Protein AF-A0A820MHX0-F1 (afdb_monomer)

pLDDT: mean 78.41, std 26.38, range [26.77, 98.88]

Sequence (326 aa):
MAERKRLSETDKSPNKNSKRIKLIQTTLPNDTSTRPLCKYGAKCYRKHPDHLRDYRHPSTEQKEEDEDLTSKSFDSSPVSSSPPPPPPTTTTTNSSSSTPVKQTTTSSNSTISLMELMELNDEKLLSHLYQMEFPSDLYEFWKFCLNINKNNPRDVLKNLLNLELVGPFEILDDALKQCKTVPNIHLHYRYYYDTPEFMTVIRILDKSSQFHIGYYRDSPDELPSFLASNNANENNRFKICGDNIFAAVYSYARSILKSNSKTDLQNFLTDLETYAKKHKYSLDEITPKINVRKKKVNCTLLNSLGMVVPFENDIGYRPVPFTKGY

Nearest PDB structures (foldseek):
  6m3h-assembly1_A  TM=9.750E-01  e=1.311E-21  Mus musculus
  6tx3-assembly1_A  TM=9.507E-01  e=3.170E-21  Homo sapiens
  6tx1-assembly2_B  TM=9.402E-01  e=6.056E-21  Nematostella vectensis
  6x0n-assembly1_O  TM=9.449E-01  e=3.566E-21  Homo sapiens
  6tvh-assembly1_A  TM=9.233E-01  e=5.383E-21  Nematostella vectensis

Foldseek 3Di:
DDDDDDDDDDDDDDDDDDDDDDDDDPDDDDDDDDAEADPCALNDPDPDPVCPVRHDHDDPDDDDDDDDDDDDDDDDDDDDDDDDDDDDDDDDDDDDDDDDDDDPDPPPPPPDDLVNLVPDDLQCNLCVLLVAGEDPLVVLLLVLLCVVPVPCSQCSCCVQQQKGFDQSVVVVVVVSVVDPGSDNSQCGLQAPLADSQWDFGMAGNPPVWGKTKTFGHLDRHDYGLAMWIDTNVPDNAIAQQGRHPLLNVLSSLVVVCVVDPDPVSVVVNVSSVVSCVVVVHDNDSADPSNVVVVVQFPDQDPRRSGHHWDADPNPTDDDDPDDDDD

Secondary structure (DSSP, 8-state):
--------------------------PPP---SSSPBPTTGGG-----HHHHHHSB---S-----------------PPP-PPPPPPPP---------PPP------------HHHHTTS-HHHHHHHHHTSPPPHHHHHHHHHHHHH-SS-GGGTTHHHHSEEE-THHHHHTTGGGG-SS---TTTTT--TT--TTEEEEEEE--TT--EEEEEE-SSTTS--SEEEEEETTT-S--EEEESSHHHHHHHHHHHHHHH---HHHHHHHHHHHHHHHHHT----SS-HHHHHHHHH-SB--TTSS-B----BTTBS----SSPPP-

Solvent-accessible surface area (backbone atoms only — not comparable to full-atom values): 21265 Å² total; per-residue (Å²): 131,88,84,87,84,84,87,90,81,86,84,81,85,84,88,80,89,86,84,88,86,79,86,84,81,85,83,74,81,93,76,87,84,83,67,52,72,37,97,52,37,66,73,54,86,73,82,52,69,66,56,60,72,58,31,42,56,73,68,97,77,88,80,84,89,83,89,87,89,84,85,83,88,89,82,87,87,90,81,89,82,82,86,82,83,87,83,84,92,77,90,80,90,84,86,81,90,81,85,88,78,92,74,93,70,91,76,80,79,76,77,80,48,73,69,63,49,71,71,44,56,73,68,58,35,50,23,64,75,70,67,32,70,78,55,70,52,60,59,52,50,49,52,52,28,37,71,75,30,76,88,50,36,52,50,68,39,33,89,80,70,42,27,38,53,29,52,69,51,36,56,77,64,51,51,61,83,77,48,95,60,91,70,73,65,88,60,47,77,57,54,94,64,56,48,92,47,44,46,44,40,34,36,51,67,53,84,94,52,47,39,35,33,20,42,32,27,81,42,68,93,43,61,54,61,26,28,33,34,37,33,61,79,79,48,60,51,44,44,73,29,6,64,40,60,67,4,32,52,49,51,52,52,54,55,52,45,78,77,44,96,48,69,69,57,52,52,53,50,50,53,48,51,53,49,31,58,75,74,69,48,66,64,49,53,75,43,72,68,46,55,55,52,62,74,53,41,80,44,77,47,87,36,61,73,40,43,58,66,72,70,55,96,86,41,76,68,78,84,72,99,64,80,83,86,130

Mean predicted aligned error: 16.64 Å

Radius of gyration: 32.0 Å; Cα contacts (8 Å, |Δi|>4): 340; chains: 1; bounding box: 93×87×63 Å

Structure (mmCIF, N/CA/C/O backbone):
data_AF-A0A820MHX0-F1
#
_entry.id   AF-A0A820MHX0-F1
#
loop_
_atom_site.group_PDB
_atom_site.id
_atom_site.type_symbol
_atom_site.label_atom_id
_atom_site.label_alt_id
_atom_site.label_comp_id
_atom_site.label_asym_id
_atom_site.label_entity_id
_atom_site.label_seq_id
_atom_site.pdbx_PDB_ins_code
_atom_site.Cartn_x
_atom_site.Cartn_y
_atom_site.Cartn_z
_atom_site.occupancy
_atom_site.B_iso_or_equiv
_atom_site.auth_seq_id
_atom_site.auth_comp_id
_atom_site.auth_asym_id
_atom_site.auth_atom_id
_atom_site.pdbx_PDB_model_num
ATOM 1 N N . MET A 1 1 ? 55.276 -57.079 7.926 1.00 38.69 1 MET A N 1
ATOM 2 C CA . MET A 1 1 ? 56.581 -57.767 7.777 1.00 38.69 1 MET A CA 1
ATOM 3 C C . MET A 1 1 ? 57.346 -57.126 6.620 1.00 38.69 1 MET A C 1
ATOM 5 O O . MET A 1 1 ? 56.673 -56.715 5.689 1.00 38.69 1 MET A O 1
ATOM 9 N N . ALA A 1 2 ? 58.684 -57.038 6.716 1.00 37.09 2 ALA A N 1
ATOM 10 C CA . ALA A 1 2 ? 59.681 -56.805 5.642 1.00 37.09 2 ALA A CA 1
ATOM 11 C C . ALA A 1 2 ? 59.315 -55.796 4.515 1.00 37.09 2 ALA A C 1
ATOM 13 O O . ALA A 1 2 ? 58.624 -56.151 3.573 1.00 37.09 2 ALA A O 1
ATOM 14 N N . GLU A 1 3 ? 59.649 -54.502 4.532 1.00 31.39 3 GLU A N 1
ATOM 15 C CA . GLU A 1 3 ? 60.945 -53.807 4.701 1.00 31.39 3 GLU A CA 1
ATOM 16 C C . GLU A 1 3 ? 61.976 -53.909 3.531 1.00 31.39 3 GLU A C 1
ATOM 18 O O . GLU A 1 3 ? 62.487 -54.985 3.248 1.00 31.39 3 GLU A O 1
ATOM 23 N N . ARG A 1 4 ? 62.368 -52.724 2.996 1.00 34.97 4 ARG A N 1
ATOM 24 C CA . ARG A 1 4 ? 63.598 -52.339 2.227 1.00 34.97 4 ARG A CA 1
ATOM 25 C C . ARG A 1 4 ? 63.829 -52.956 0.824 1.00 34.97 4 ARG A C 1
ATOM 27 O O . ARG A 1 4 ? 63.794 -54.158 0.638 1.00 34.97 4 ARG A O 1
ATOM 34 N N . LYS A 1 5 ? 64.219 -52.162 -0.191 1.00 36.50 5 LYS A N 1
ATOM 35 C CA . LYS A 1 5 ? 65.478 -51.374 -0.218 1.00 36.50 5 LYS A CA 1
ATOM 36 C C . LYS A 1 5 ? 65.440 -50.121 -1.124 1.00 36.50 5 LYS A C 1
ATOM 38 O O . LYS A 1 5 ? 64.724 -50.085 -2.116 1.00 36.50 5 LYS A O 1
ATOM 43 N N . ARG A 1 6 ? 66.267 -49.119 -0.783 1.00 34.31 6 ARG A N 1
ATOM 44 C CA . ARG A 1 6 ? 66.588 -47.915 -1.585 1.00 34.31 6 ARG A CA 1
ATOM 45 C C . ARG A 1 6 ? 67.750 -48.175 -2.556 1.00 34.31 6 ARG A C 1
ATOM 47 O O . ARG A 1 6 ? 68.636 -48.958 -2.218 1.00 34.31 6 ARG A O 1
ATOM 54 N N . LEU A 1 7 ? 67.842 -47.358 -3.607 1.00 31.25 7 LEU A N 1
ATOM 55 C CA . LEU A 1 7 ? 69.083 -46.641 -3.945 1.00 31.25 7 LEU A CA 1
ATOM 56 C C . LEU A 1 7 ? 68.798 -45.128 -4.013 1.00 31.25 7 LEU A C 1
ATOM 58 O O . LEU A 1 7 ? 67.641 -44.736 -4.171 1.00 31.25 7 LEU A O 1
ATOM 62 N N . SER A 1 8 ? 69.804 -44.291 -3.734 1.00 31.42 8 SER A N 1
ATOM 63 C CA . SER A 1 8 ? 69.586 -42.883 -3.359 1.00 31.42 8 SER A CA 1
ATOM 64 C C . SER A 1 8 ? 70.869 -42.035 -3.401 1.00 31.42 8 SER A C 1
ATOM 66 O O . SER A 1 8 ? 71.598 -42.014 -2.410 1.00 31.42 8 SER A O 1
ATOM 68 N N . GLU A 1 9 ? 71.081 -41.299 -4.497 1.00 29.45 9 GLU A N 1
ATOM 69 C CA . GLU A 1 9 ? 72.088 -40.225 -4.644 1.00 29.45 9 GLU A CA 1
ATOM 70 C C . GLU A 1 9 ? 71.343 -38.923 -5.022 1.00 29.45 9 GLU A C 1
ATOM 72 O O . GLU A 1 9 ? 70.565 -38.934 -5.971 1.00 29.45 9 GLU A O 1
ATOM 77 N N . THR A 1 10 ? 71.281 -37.845 -4.224 1.00 29.12 10 THR A N 1
ATOM 78 C CA . THR A 1 10 ? 72.338 -36.921 -3.727 1.00 29.12 10 THR A CA 1
ATOM 79 C C . THR A 1 10 ? 73.123 -36.268 -4.869 1.00 29.12 10 THR A C 1
ATOM 81 O O . THR A 1 10 ? 73.780 -36.972 -5.618 1.00 29.12 10 THR A O 1
ATOM 84 N N . ASP A 1 11 ? 73.130 -34.936 -5.025 1.00 28.25 11 ASP A N 1
ATOM 85 C CA . ASP A 1 11 ? 73.863 -34.083 -4.077 1.00 28.25 11 ASP A CA 1
ATOM 86 C C . ASP A 1 11 ? 73.540 -32.558 -4.095 1.00 28.25 11 ASP A C 1
ATOM 88 O O . ASP A 1 11 ? 73.100 -32.001 -5.095 1.00 28.25 11 ASP A O 1
ATOM 92 N N . LYS A 1 12 ? 73.881 -31.903 -2.970 1.00 29.70 12 LYS A N 1
ATOM 93 C CA . LYS A 1 12 ? 74.271 -30.481 -2.751 1.00 29.70 12 LYS A CA 1
ATOM 94 C C . LYS A 1 12 ? 73.459 -29.289 -3.312 1.00 29.70 12 LYS A C 1
ATOM 96 O O . LYS A 1 12 ? 73.661 -28.821 -4.429 1.00 29.70 12 LYS A O 1
ATOM 101 N N . SER A 1 13 ? 72.800 -28.586 -2.381 1.00 31.31 13 SER A N 1
ATOM 102 C CA . SER A 1 13 ? 72.780 -27.106 -2.348 1.00 31.31 13 SER A CA 1
ATOM 103 C C . SER A 1 13 ? 74.181 -26.528 -2.064 1.00 31.31 13 SER A C 1
ATOM 105 O O . SER A 1 13 ? 75.019 -27.210 -1.468 1.00 31.31 13 SER A O 1
ATOM 107 N N . PRO A 1 14 ? 74.401 -25.225 -2.322 1.00 32.22 14 PRO A N 1
ATOM 108 C CA . PRO A 1 14 ? 74.690 -24.358 -1.173 1.00 32.22 14 PRO A CA 1
ATOM 109 C C . PRO A 1 14 ? 73.982 -22.989 -1.195 1.00 32.22 14 PRO A C 1
ATOM 111 O O . PRO A 1 14 ? 73.735 -22.382 -2.231 1.00 32.22 14 PRO A O 1
ATOM 114 N N . ASN A 1 15 ? 73.718 -22.475 0.006 1.00 30.20 15 ASN A N 1
ATOM 115 C CA . ASN A 1 15 ? 73.242 -21.116 0.284 1.00 30.20 15 ASN A CA 1
ATOM 116 C C . ASN A 1 15 ? 74.441 -20.185 0.563 1.00 30.20 15 ASN A C 1
ATOM 118 O O . ASN A 1 15 ? 75.312 -20.587 1.338 1.00 30.20 15 ASN A O 1
ATOM 122 N N . LYS A 1 16 ? 74.453 -18.948 0.025 1.00 29.73 16 LYS A N 1
ATOM 123 C CA . LYS A 1 16 ? 74.994 -17.751 0.719 1.00 29.73 16 LYS A CA 1
ATOM 124 C C . LYS A 1 16 ? 74.696 -16.410 0.012 1.00 29.73 16 LYS A C 1
ATOM 126 O O . LYS A 1 16 ? 75.239 -16.117 -1.042 1.00 29.73 16 LYS A O 1
ATOM 131 N N . ASN A 1 17 ? 73.901 -15.574 0.687 1.00 27.08 17 ASN A N 1
ATOM 132 C CA . ASN A 1 17 ? 74.064 -14.119 0.896 1.00 27.08 17 ASN A CA 1
ATOM 133 C C . ASN A 1 17 ? 74.892 -13.262 -0.104 1.00 27.08 17 ASN A C 1
ATOM 135 O O . ASN A 1 17 ? 76.117 -13.339 -0.097 1.00 27.08 17 ASN A O 1
ATOM 139 N N . SER A 1 18 ? 74.277 -12.210 -0.681 1.00 27.97 18 SER A N 1
ATOM 140 C CA . SER A 1 18 ? 74.326 -10.806 -0.169 1.00 27.97 18 SER A CA 1
ATOM 141 C C . SER A 1 18 ? 74.321 -9.691 -1.251 1.00 27.97 18 SER A C 1
ATOM 143 O O . SER A 1 18 ? 74.924 -9.830 -2.305 1.00 27.97 18 SER A O 1
ATOM 145 N N . LYS A 1 19 ? 73.763 -8.522 -0.877 1.00 29.72 19 LYS A N 1
ATOM 146 C CA . LYS A 1 19 ? 73.942 -7.150 -1.439 1.00 29.72 19 LYS A CA 1
ATOM 147 C C . LYS A 1 19 ? 73.275 -6.739 -2.7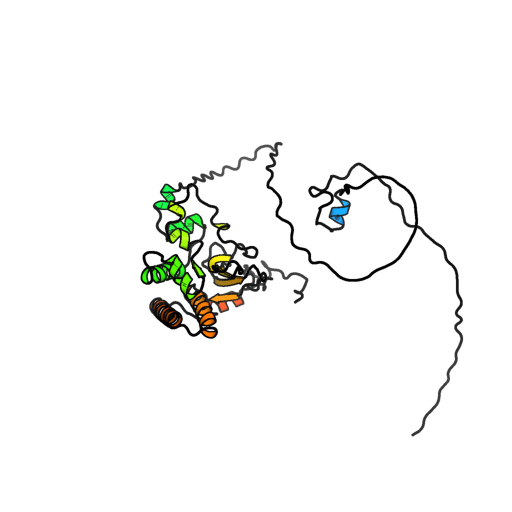78 1.00 29.72 19 LYS A C 1
ATOM 149 O O . LYS A 1 19 ? 73.895 -6.700 -3.828 1.00 29.72 19 LYS A O 1
ATOM 154 N N . ARG A 1 20 ? 72.077 -6.151 -2.629 1.00 30.20 20 ARG A N 1
ATOM 155 C CA . ARG A 1 20 ? 71.806 -4.697 -2.808 1.00 30.20 20 ARG A CA 1
ATOM 156 C C . ARG A 1 20 ? 72.275 -4.017 -4.117 1.00 30.20 20 ARG A C 1
ATOM 158 O O . ARG A 1 20 ? 73.377 -3.482 -4.156 1.00 30.20 20 ARG A O 1
ATOM 165 N N . ILE A 1 21 ? 71.339 -3.791 -5.046 1.00 30.52 21 ILE A N 1
ATOM 166 C CA . ILE A 1 21 ? 71.283 -2.563 -5.871 1.00 30.52 21 ILE A CA 1
ATOM 167 C C . ILE A 1 21 ? 69.892 -1.927 -5.713 1.00 30.52 21 ILE A C 1
ATOM 169 O O . ILE A 1 21 ? 68.909 -2.610 -5.430 1.00 30.52 21 ILE A O 1
ATOM 173 N N . LYS A 1 22 ? 69.846 -0.595 -5.775 1.00 28.36 22 LYS A N 1
ATOM 174 C CA . LYS A 1 22 ? 68.718 0.273 -5.418 1.00 28.36 22 LYS A CA 1
ATOM 175 C C . LYS A 1 22 ? 68.192 0.957 -6.687 1.00 28.36 22 LYS A C 1
ATOM 177 O O . LYS A 1 22 ? 69.011 1.351 -7.503 1.00 28.36 22 LYS A O 1
ATOM 182 N N . LEU A 1 23 ? 66.883 1.228 -6.717 1.00 27.25 23 LEU A N 1
ATOM 183 C CA . LEU A 1 23 ? 66.231 2.304 -7.486 1.00 27.25 23 LEU A CA 1
ATOM 184 C C . LEU A 1 23 ? 66.243 2.201 -9.032 1.00 27.25 23 LEU A C 1
ATOM 186 O O . LEU A 1 23 ? 67.289 2.165 -9.659 1.00 27.25 23 LEU A O 1
ATOM 190 N N . ILE A 1 24 ? 65.057 2.294 -9.638 1.00 29.45 24 ILE A N 1
ATOM 191 C CA . ILE A 1 24 ? 64.602 3.499 -10.357 1.00 29.45 24 ILE A CA 1
ATOM 192 C C . ILE A 1 24 ? 63.086 3.580 -10.131 1.00 29.45 24 ILE A C 1
ATOM 194 O O . ILE A 1 24 ? 62.317 2.776 -10.650 1.00 29.45 24 ILE A O 1
ATOM 198 N N . GLN A 1 25 ? 62.658 4.531 -9.298 1.00 29.16 25 GLN A N 1
ATOM 199 C CA . GLN A 1 25 ? 61.305 5.072 -9.398 1.00 29.16 25 GLN A CA 1
ATOM 200 C C . GLN A 1 25 ? 61.312 5.985 -10.617 1.00 29.16 25 GLN A C 1
ATOM 202 O O . GLN A 1 25 ? 62.065 6.958 -10.643 1.00 29.16 25 GLN A O 1
ATOM 207 N N . THR A 1 26 ? 60.497 5.681 -11.623 1.00 26.77 26 THR A N 1
ATOM 208 C CA . THR A 1 26 ? 60.347 6.561 -12.781 1.00 26.77 26 THR A CA 1
ATOM 209 C C . THR A 1 26 ? 59.555 7.792 -12.352 1.00 26.77 26 THR A C 1
ATOM 211 O O . THR A 1 26 ? 58.329 7.761 -12.254 1.00 26.77 26 THR A O 1
ATOM 214 N N . THR A 1 27 ? 60.262 8.878 -12.058 1.00 34.81 27 THR A N 1
ATOM 215 C CA . THR A 1 27 ? 59.671 10.203 -11.874 1.00 34.81 27 THR A CA 1
ATOM 216 C C . THR A 1 27 ? 58.999 10.633 -13.174 1.00 34.81 27 THR A C 1
ATOM 218 O O . THR A 1 27 ? 59.680 10.816 -14.183 1.00 34.81 27 THR A O 1
ATOM 221 N N . LEU A 1 28 ? 57.678 10.814 -13.149 1.00 32.53 28 LEU A N 1
ATOM 222 C CA . LEU A 1 28 ? 56.958 11.547 -14.191 1.00 32.53 28 LEU A CA 1
ATOM 223 C C . LEU A 1 28 ? 56.738 12.999 -13.740 1.00 32.53 28 LEU A C 1
ATOM 225 O O . LEU A 1 28 ? 56.598 13.247 -12.540 1.00 32.53 28 LEU A O 1
ATOM 229 N N . PRO A 1 29 ? 56.798 13.963 -14.675 1.00 32.25 29 PRO A N 1
ATOM 230 C CA . PRO A 1 29 ? 57.090 15.350 -14.350 1.00 32.25 29 PRO A CA 1
ATOM 231 C C . PRO A 1 29 ? 55.932 16.086 -13.678 1.00 32.25 29 PRO A C 1
ATOM 233 O O . PRO A 1 29 ? 54.750 15.824 -13.909 1.00 32.25 29 PRO A O 1
ATOM 236 N N . ASN A 1 30 ? 56.317 17.082 -12.888 1.00 47.59 30 ASN A N 1
ATOM 237 C CA . ASN A 1 30 ? 55.422 18.054 -12.287 1.00 47.59 30 ASN A CA 1
ATOM 238 C C . ASN A 1 30 ? 54.949 19.039 -13.380 1.00 47.59 30 ASN A C 1
ATOM 240 O O . ASN A 1 30 ? 55.594 20.056 -13.613 1.00 47.59 30 ASN A O 1
ATOM 244 N N . ASP A 1 31 ? 53.860 18.713 -14.088 1.00 37.03 31 ASP A N 1
ATOM 245 C CA . ASP A 1 31 ? 53.252 19.588 -15.107 1.00 37.03 31 ASP A CA 1
ATOM 246 C C . ASP A 1 31 ? 51.906 20.181 -14.636 1.00 37.03 31 ASP A C 1
ATOM 248 O O . ASP A 1 31 ? 50.807 19.597 -14.696 1.00 37.03 31 ASP A O 1
ATOM 252 N N . THR A 1 32 ? 52.005 21.411 -14.148 1.00 52.03 32 THR A N 1
ATOM 253 C CA . THR A 1 32 ? 50.935 22.407 -14.149 1.00 52.03 32 THR A CA 1
ATOM 254 C C . THR A 1 32 ? 50.830 22.985 -15.570 1.00 52.03 32 THR A C 1
ATOM 256 O O . THR A 1 32 ? 51.671 23.794 -15.943 1.00 52.03 32 THR A O 1
ATOM 259 N N . SER A 1 33 ? 49.822 22.664 -16.399 1.00 61.09 33 SER A N 1
ATOM 260 C CA . SER A 1 33 ? 48.592 23.494 -16.422 1.00 61.09 33 SER A CA 1
ATOM 261 C C . SER A 1 33 ? 47.500 23.100 -17.469 1.00 61.09 33 SER A C 1
ATOM 263 O O . SER A 1 33 ? 46.830 23.978 -18.003 1.00 61.09 33 SER A O 1
ATOM 265 N N . THR A 1 34 ? 47.256 21.817 -17.790 1.00 64.44 34 THR A N 1
ATOM 266 C CA . THR A 1 34 ? 46.235 21.448 -18.824 1.00 64.44 34 THR A CA 1
ATOM 267 C C . THR A 1 34 ? 44.938 20.768 -18.347 1.00 64.44 34 THR A C 1
ATOM 269 O O . THR A 1 34 ? 43.885 20.994 -18.937 1.00 64.44 34 THR A O 1
ATOM 272 N N . ARG A 1 35 ? 44.961 19.936 -17.295 1.00 80.44 35 ARG A N 1
ATOM 273 C CA . ARG A 1 35 ? 43.752 19.222 -16.817 1.00 80.44 35 ARG A CA 1
ATOM 274 C C . ARG A 1 35 ? 42.782 20.114 -16.018 1.00 80.44 35 ARG A C 1
ATOM 276 O O . ARG A 1 35 ? 43.269 20.854 -15.157 1.00 80.44 35 ARG A O 1
ATOM 283 N N . PRO A 1 36 ? 41.450 19.995 -16.217 1.00 85.75 36 PRO A N 1
ATOM 284 C CA . PRO A 1 36 ? 40.446 20.782 -15.501 1.00 85.75 36 PRO A CA 1
ATOM 285 C C . PRO A 1 36 ? 40.393 20.457 -14.001 1.00 85.75 36 PRO A C 1
ATOM 287 O O . PRO A 1 36 ? 40.745 19.361 -13.550 1.00 85.75 36 PRO A O 1
ATOM 290 N N . LEU A 1 37 ? 39.912 21.420 -13.213 1.00 87.81 37 LEU A N 1
ATOM 291 C CA . LEU A 1 37 ? 39.681 21.234 -11.783 1.00 87.81 37 LEU A CA 1
ATOM 292 C C . LEU A 1 37 ? 38.489 20.295 -11.548 1.00 87.81 37 LEU A C 1
ATOM 294 O O . LEU A 1 37 ? 37.463 20.390 -12.223 1.00 87.81 37 LEU A O 1
ATOM 298 N N . CYS A 1 38 ? 38.585 19.410 -10.558 1.00 91.19 38 CYS A N 1
ATOM 299 C CA . CYS A 1 38 ? 37.431 18.644 -10.108 1.00 91.19 38 CYS A CA 1
ATOM 300 C C . CYS A 1 38 ? 36.383 19.583 -9.494 1.00 91.19 38 CYS A C 1
ATOM 302 O O . CYS A 1 38 ? 36.700 20.354 -8.589 1.00 91.19 38 CYS A O 1
ATOM 304 N N . LYS A 1 39 ? 35.110 19.449 -9.893 1.00 87.94 39 LYS A N 1
ATOM 305 C CA . LYS A 1 39 ? 33.988 20.235 -9.336 1.00 87.94 39 LYS A CA 1
ATOM 306 C C . LYS A 1 39 ? 33.758 20.059 -7.824 1.00 87.94 39 LYS A C 1
ATOM 308 O O . LYS A 1 39 ? 33.007 20.820 -7.230 1.00 87.94 39 LYS A O 1
ATOM 313 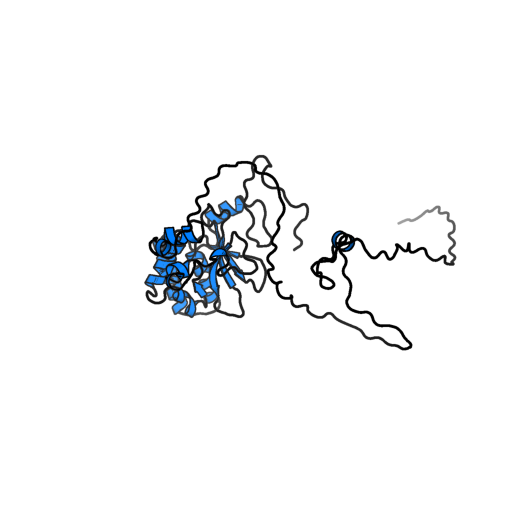N N . TYR A 1 40 ? 34.382 19.049 -7.215 1.00 84.88 40 TYR A N 1
ATOM 314 C CA . TYR A 1 40 ? 34.358 18.791 -5.771 1.00 84.88 40 TYR A CA 1
ATOM 315 C C . TYR A 1 40 ? 35.695 19.122 -5.070 1.00 84.88 40 TYR A C 1
ATOM 317 O O . TYR A 1 40 ? 35.805 18.936 -3.858 1.00 84.88 40 TYR A O 1
ATOM 325 N N . GLY A 1 41 ? 36.710 19.594 -5.809 1.00 87.56 41 GLY A N 1
ATOM 326 C CA . GLY A 1 41 ? 38.036 19.943 -5.286 1.00 87.56 41 GLY A CA 1
ATOM 327 C C . GLY A 1 41 ? 38.657 18.838 -4.425 1.00 87.56 41 GLY A C 1
ATOM 328 O O . GLY A 1 41 ? 38.449 17.652 -4.678 1.00 87.56 41 GLY A O 1
ATOM 329 N N . ALA A 1 42 ? 39.362 19.223 -3.359 1.00 85.44 42 ALA A N 1
ATOM 330 C CA . ALA A 1 42 ? 39.933 18.300 -2.372 1.00 85.44 42 ALA A CA 1
ATOM 331 C C . ALA A 1 42 ? 38.900 17.397 -1.652 1.00 85.44 42 ALA A C 1
ATOM 333 O O . ALA A 1 42 ? 39.283 16.405 -1.042 1.00 85.44 42 ALA A O 1
ATOM 334 N N . LYS A 1 43 ? 37.593 17.697 -1.731 1.00 83.12 43 LYS A N 1
ATOM 335 C CA . LYS A 1 43 ? 36.508 16.926 -1.090 1.00 83.12 43 LYS A CA 1
ATOM 336 C C . LYS A 1 43 ? 35.842 15.912 -2.035 1.00 83.12 43 LYS A C 1
ATOM 338 O O . LYS A 1 43 ? 34.726 15.461 -1.778 1.00 83.12 43 LYS A O 1
ATOM 343 N N . CYS A 1 44 ? 36.479 15.553 -3.152 1.00 88.44 44 CYS A N 1
ATOM 344 C CA . CYS A 1 44 ? 35.898 14.594 -4.089 1.00 88.44 44 CYS A CA 1
ATOM 345 C C . CYS A 1 44 ? 35.870 13.160 -3.532 1.00 88.44 44 CYS A C 1
ATOM 347 O O . CYS A 1 44 ? 36.903 12.580 -3.214 1.00 88.44 44 CYS A O 1
ATOM 349 N N . TYR A 1 45 ? 34.684 12.547 -3.507 1.00 86.06 45 TYR A N 1
ATOM 350 C CA . TYR A 1 45 ? 34.493 11.156 -3.079 1.00 86.06 45 TYR A CA 1
ATOM 351 C C . TYR A 1 45 ? 34.851 10.111 -4.159 1.00 86.06 45 TYR A C 1
ATOM 353 O O . TYR A 1 45 ? 34.863 8.911 -3.880 1.00 86.06 45 TYR A O 1
ATOM 361 N N . ARG A 1 46 ? 35.122 10.530 -5.404 1.00 88.44 46 ARG A N 1
ATOM 362 C CA . ARG A 1 46 ? 35.402 9.625 -6.531 1.00 88.44 46 ARG A CA 1
ATOM 363 C C . ARG A 1 46 ? 36.867 9.187 -6.523 1.00 88.44 46 ARG A C 1
ATOM 365 O O . ARG A 1 46 ? 37.747 9.947 -6.907 1.00 88.44 46 ARG A O 1
ATOM 372 N N . LYS A 1 47 ? 37.111 7.933 -6.135 1.00 86.06 47 LYS A N 1
ATOM 373 C CA . LYS A 1 47 ? 38.456 7.330 -6.036 1.00 86.06 47 LYS A CA 1
ATOM 374 C C . LYS A 1 47 ? 38.885 6.508 -7.268 1.00 86.06 47 LYS A C 1
ATOM 376 O O . LYS A 1 47 ? 39.899 5.822 -7.210 1.00 86.06 47 LYS A O 1
ATOM 381 N N . HIS A 1 48 ? 38.118 6.529 -8.365 1.00 86.19 48 HIS A N 1
ATOM 382 C CA . HIS A 1 48 ? 38.425 5.730 -9.561 1.00 86.19 48 HIS A CA 1
ATOM 383 C C . HIS A 1 48 ? 39.687 6.250 -10.285 1.00 86.19 48 HIS A C 1
ATOM 385 O O . HIS A 1 48 ? 39.804 7.471 -10.433 1.00 86.19 48 HIS A O 1
ATOM 391 N N . PRO A 1 49 ? 40.591 5.382 -10.788 1.00 84.25 49 PRO A N 1
ATOM 392 C CA . PRO A 1 49 ? 41.833 5.811 -11.438 1.00 84.25 49 PRO A CA 1
ATOM 393 C C . PRO A 1 49 ? 41.637 6.800 -12.593 1.00 84.25 49 PRO A C 1
ATOM 395 O O . PRO A 1 49 ? 42.323 7.819 -12.632 1.00 84.25 49 PRO A O 1
ATOM 398 N N . ASP A 1 50 ? 40.663 6.568 -13.482 1.00 85.00 50 ASP A N 1
ATOM 399 C CA . ASP A 1 50 ? 40.368 7.495 -14.589 1.00 85.00 50 ASP A CA 1
ATOM 400 C C . ASP A 1 50 ? 39.971 8.893 -14.094 1.00 85.00 50 ASP A C 1
ATOM 402 O O . ASP A 1 50 ? 40.462 9.894 -14.601 1.00 85.00 50 ASP A O 1
ATOM 406 N N . HIS A 1 51 ? 39.168 8.994 -13.030 1.00 90.69 51 HIS A N 1
ATOM 407 C CA . HIS A 1 51 ? 38.764 10.292 -12.471 1.00 90.69 51 HIS A CA 1
ATOM 408 C C . HIS A 1 51 ? 39.965 11.083 -11.918 1.00 90.69 51 HIS A C 1
ATOM 410 O O . HIS A 1 51 ? 40.023 12.305 -12.063 1.00 90.69 51 HIS A O 1
ATOM 416 N N . LEU A 1 52 ? 40.945 10.397 -11.323 1.00 86.69 52 LEU A N 1
ATOM 417 C CA . LEU A 1 52 ? 42.186 11.010 -10.829 1.00 86.69 52 LEU A CA 1
ATOM 418 C C . LEU A 1 52 ? 43.176 11.342 -11.963 1.00 86.69 52 LEU A C 1
ATOM 420 O O . LEU A 1 52 ? 43.941 12.307 -11.853 1.00 86.69 52 LEU A O 1
ATOM 424 N N . ARG A 1 53 ? 43.141 10.583 -13.068 1.00 85.00 53 ARG A N 1
ATOM 425 C CA . ARG A 1 53 ? 43.855 10.912 -14.309 1.00 85.00 53 ARG A CA 1
ATOM 426 C C . ARG A 1 53 ? 43.258 12.147 -14.974 1.00 85.00 53 ARG A C 1
ATOM 428 O O . ARG A 1 53 ? 44.020 13.001 -15.412 1.00 85.00 53 ARG A O 1
ATOM 435 N N . ASP A 1 54 ? 41.941 12.300 -14.982 1.00 88.56 54 ASP A N 1
ATOM 436 C CA . ASP A 1 54 ? 41.280 13.300 -15.824 1.00 88.56 54 ASP A CA 1
ATOM 437 C C . ASP A 1 54 ? 41.043 14.648 -15.093 1.00 88.56 54 ASP A C 1
ATOM 439 O O . ASP A 1 54 ? 41.048 15.696 -15.740 1.00 88.56 54 ASP A O 1
ATOM 443 N N . TYR A 1 55 ? 40.955 14.671 -13.749 1.00 90.62 55 TYR A N 1
ATOM 444 C CA . TYR A 1 55 ? 40.676 15.888 -12.955 1.00 90.62 55 TYR A CA 1
ATOM 445 C C . TYR A 1 55 ? 41.708 16.203 -11.853 1.00 90.62 55 TYR A C 1
ATOM 447 O O . TYR A 1 55 ? 42.178 15.319 -11.132 1.00 90.62 55 TYR A O 1
ATOM 455 N N . ARG A 1 56 ? 42.012 17.496 -11.644 1.00 89.75 56 ARG A N 1
ATOM 456 C CA . ARG A 1 56 ? 42.904 17.967 -10.560 1.00 89.75 56 ARG A CA 1
ATOM 457 C C . ARG A 1 56 ? 42.166 18.210 -9.237 1.00 89.75 56 ARG A C 1
ATOM 459 O O . ARG A 1 56 ? 41.036 18.698 -9.225 1.00 89.75 56 ARG A O 1
ATOM 466 N N . HIS A 1 57 ? 42.851 17.922 -8.130 1.00 89.38 57 HIS A N 1
ATOM 467 C CA . HIS A 1 57 ? 42.339 18.016 -6.759 1.00 89.38 57 HIS A CA 1
ATOM 468 C C . HIS A 1 57 ? 43.383 18.702 -5.846 1.00 89.38 57 HIS A C 1
ATOM 470 O O . HIS A 1 57 ? 44.030 18.015 -5.059 1.00 89.38 57 HIS A O 1
ATOM 476 N N . PRO A 1 58 ? 43.630 20.021 -5.977 1.00 82.00 58 PRO A N 1
ATOM 477 C CA . PRO A 1 58 ? 44.608 20.701 -5.129 1.00 82.00 58 PRO A CA 1
ATOM 478 C C . PRO A 1 58 ? 44.130 20.740 -3.672 1.00 82.00 58 PRO A C 1
ATOM 480 O O . PRO A 1 58 ? 42.999 21.144 -3.394 1.00 82.00 58 PRO A O 1
ATOM 483 N N . SER A 1 59 ? 44.993 20.302 -2.758 1.00 69.00 59 SER A N 1
ATOM 484 C CA . SER A 1 59 ? 44.802 20.355 -1.308 1.00 69.00 59 SER A CA 1
ATOM 485 C C . SER A 1 59 ? 45.171 21.736 -0.768 1.00 69.00 59 SER A C 1
ATOM 487 O O . SER A 1 59 ? 46.267 22.232 -1.028 1.00 69.00 59 SER A O 1
ATOM 489 N N . THR A 1 60 ? 44.269 22.353 -0.006 1.00 52.50 60 THR A N 1
ATOM 490 C CA . THR A 1 60 ? 44.458 23.692 0.574 1.00 52.50 60 THR A CA 1
ATOM 491 C C . THR A 1 60 ? 45.318 23.646 1.840 1.00 52.50 60 THR A C 1
ATOM 493 O O . THR A 1 60 ? 44.834 23.966 2.916 1.00 52.50 60 THR A O 1
ATOM 496 N N . GLU A 1 61 ? 46.582 23.243 1.721 1.00 44.88 61 GLU A N 1
ATOM 497 C CA . GLU A 1 61 ? 47.559 23.302 2.817 1.00 44.88 61 GLU A CA 1
ATOM 498 C C . GLU A 1 61 ? 48.985 23.364 2.246 1.00 44.88 61 GLU A C 1
ATOM 500 O O . GLU A 1 61 ? 49.535 22.372 1.772 1.00 44.88 61 GLU A O 1
ATOM 505 N N . GLN A 1 62 ? 49.570 24.565 2.267 1.00 36.94 62 GLN A N 1
ATOM 506 C CA . GLN A 1 62 ? 51.000 24.813 2.075 1.00 36.94 62 GLN A CA 1
ATOM 507 C C . GLN A 1 62 ? 51.424 25.973 2.979 1.00 36.94 62 GLN A C 1
ATOM 509 O O . GLN A 1 62 ? 50.984 27.103 2.766 1.00 36.94 62 GLN A O 1
ATOM 514 N N . LYS A 1 63 ? 52.301 25.686 3.946 1.00 31.80 63 LYS A N 1
ATOM 515 C CA . LYS A 1 63 ? 53.294 26.613 4.502 1.00 31.80 63 LYS A CA 1
ATOM 516 C C . LYS A 1 63 ? 54.507 25.811 4.982 1.00 31.80 63 LYS A C 1
ATOM 518 O O . LYS A 1 63 ? 54.353 24.996 5.880 1.00 31.80 63 LYS A O 1
ATOM 523 N N . GLU A 1 64 ? 55.614 26.029 4.274 1.00 32.56 64 GLU A N 1
ATOM 524 C CA . GLU A 1 64 ? 57.003 26.280 4.716 1.00 32.56 64 GLU A CA 1
ATOM 525 C C . GLU A 1 64 ? 57.635 25.513 5.906 1.00 32.56 64 GLU A C 1
ATOM 527 O O . GLU A 1 64 ? 56.990 25.121 6.873 1.00 32.56 64 GLU A O 1
ATOM 532 N N . GLU A 1 65 ? 58.949 25.312 5.767 1.00 31.81 65 GLU A N 1
ATOM 533 C CA . GLU A 1 65 ? 59.888 24.538 6.604 1.00 31.81 65 GLU A CA 1
ATOM 534 C C . GLU A 1 65 ? 60.144 25.250 7.966 1.00 31.81 65 GLU A C 1
ATOM 536 O O . GLU A 1 65 ? 59.969 26.462 8.060 1.00 31.81 65 GLU A O 1
ATOM 541 N N . ASP A 1 66 ? 60.446 24.593 9.100 1.00 29.45 66 ASP A N 1
ATOM 542 C CA . ASP A 1 66 ? 61.720 23.902 9.376 1.00 29.45 66 ASP A CA 1
ATOM 543 C C . ASP A 1 66 ? 61.747 23.110 10.724 1.00 29.45 66 ASP A C 1
ATOM 545 O O . ASP A 1 66 ? 60.946 23.350 11.625 1.00 29.45 66 ASP A O 1
ATOM 549 N N . GLU A 1 67 ? 62.737 22.211 10.831 1.00 32.31 67 GLU A N 1
ATOM 550 C CA . GLU A 1 67 ? 63.436 21.640 12.016 1.00 32.31 67 GLU A CA 1
ATOM 551 C C . GLU A 1 67 ? 62.731 20.954 13.241 1.00 32.31 67 GLU A C 1
ATOM 553 O O . GLU A 1 67 ? 62.145 21.563 14.130 1.00 32.31 67 GLU A O 1
ATOM 558 N N . ASP A 1 68 ? 63.035 19.645 13.346 1.00 28.33 68 ASP A N 1
ATOM 559 C CA . ASP A 1 68 ? 63.636 18.909 14.490 1.00 28.33 68 ASP A CA 1
ATOM 560 C C . ASP A 1 68 ? 62.849 17.990 15.485 1.00 28.33 68 ASP A C 1
ATOM 562 O O . ASP A 1 68 ? 61.925 18.353 16.205 1.00 28.33 68 ASP A O 1
ATOM 566 N N . LEU A 1 69 ? 63.343 16.740 15.498 1.00 33.69 69 LEU A N 1
ATOM 567 C CA . LEU A 1 69 ? 63.364 15.615 16.457 1.00 33.69 69 LEU A CA 1
ATOM 568 C C . LEU A 1 69 ? 62.237 15.226 17.470 1.00 33.69 69 LEU A C 1
ATOM 570 O O . LEU A 1 69 ? 61.881 15.913 18.418 1.00 33.69 69 LEU A O 1
ATOM 574 N N . THR A 1 70 ? 61.977 13.902 17.441 1.00 27.84 70 THR A N 1
ATOM 575 C CA . THR A 1 70 ? 61.734 12.938 18.561 1.00 27.84 70 THR A CA 1
ATOM 576 C C . THR A 1 70 ? 60.324 12.495 19.028 1.00 27.84 70 THR A C 1
ATOM 578 O O . THR A 1 70 ? 59.834 12.857 20.088 1.00 27.84 70 THR A O 1
ATOM 581 N N . SER A 1 71 ? 59.919 11.352 18.448 1.00 30.58 71 SER A N 1
ATOM 582 C CA . SER A 1 71 ? 59.680 10.070 19.163 1.00 30.58 71 SER A CA 1
ATOM 583 C C . SER A 1 71 ? 58.276 9.656 19.674 1.00 30.58 71 SER A C 1
ATOM 585 O O . SER A 1 71 ? 57.526 10.428 20.252 1.00 30.58 71 SER A O 1
ATOM 587 N N . LYS A 1 72 ? 58.051 8.329 19.562 1.00 30.23 72 LYS A N 1
ATOM 588 C CA . LYS A 1 72 ? 57.105 7.438 20.281 1.00 30.23 72 LYS A CA 1
ATOM 589 C C . LYS A 1 72 ? 55.600 7.452 19.931 1.00 30.23 72 LYS A C 1
ATOM 591 O O . LYS A 1 72 ? 54.824 8.258 20.416 1.00 30.23 72 LYS A O 1
ATOM 596 N N . SER A 1 73 ? 55.219 6.404 19.188 1.00 32.81 73 SER A N 1
ATOM 597 C CA . SER A 1 73 ? 54.136 5.431 19.471 1.00 32.81 73 SER A CA 1
ATOM 598 C C . SER A 1 73 ? 52.897 5.860 20.276 1.00 32.81 73 SER A C 1
ATOM 600 O O . SER A 1 73 ? 53.035 6.188 21.449 1.00 32.81 73 SER A O 1
ATOM 602 N N . PHE A 1 74 ? 51.700 5.565 19.750 1.00 30.42 74 PHE A N 1
ATOM 603 C CA . PHE A 1 74 ? 50.768 4.601 20.371 1.00 30.42 74 PHE A CA 1
ATOM 604 C C . PHE A 1 74 ? 49.718 4.094 19.355 1.00 30.42 74 PHE A C 1
ATOM 606 O O . PHE A 1 74 ? 49.799 4.413 18.171 1.00 30.42 74 PHE A O 1
ATOM 613 N N . ASP A 1 75 ? 48.834 3.205 19.808 1.00 30.38 75 ASP A N 1
ATOM 614 C CA . ASP A 1 75 ? 48.090 2.216 19.017 1.00 30.38 75 ASP A CA 1
ATOM 615 C C . ASP A 1 75 ? 46.561 2.469 18.975 1.00 30.38 75 ASP A C 1
ATOM 617 O O . ASP A 1 75 ? 46.019 3.207 19.792 1.00 30.38 75 ASP A O 1
ATOM 621 N N . SER A 1 76 ? 45.886 1.737 18.081 1.00 31.70 76 SER A N 1
ATOM 622 C CA . SER A 1 76 ? 44.485 1.293 18.156 1.00 31.70 76 SER A CA 1
ATOM 623 C C . SER A 1 76 ? 43.303 2.204 17.753 1.00 31.70 76 SER A C 1
ATOM 625 O O . SER A 1 76 ? 42.914 3.146 18.434 1.00 31.70 76 SER A O 1
ATOM 627 N N . SER A 1 77 ? 42.570 1.654 16.770 1.00 32.38 77 SER A N 1
ATOM 628 C CA . SER A 1 77 ? 41.097 1.571 16.652 1.00 32.38 77 SER A CA 1
ATOM 629 C C . SER A 1 77 ? 40.299 2.625 15.844 1.00 32.38 77 SER A C 1
ATOM 631 O O . SER A 1 77 ? 40.680 3.790 15.763 1.00 32.38 77 SER A O 1
ATOM 633 N N . PRO A 1 78 ? 39.194 2.204 15.174 1.00 36.16 78 PRO A N 1
ATOM 634 C CA . PRO A 1 78 ? 38.542 2.980 14.116 1.00 36.16 78 PRO A CA 1
ATOM 635 C C . PRO A 1 78 ? 37.357 3.826 14.607 1.00 36.16 78 PRO A C 1
ATOM 637 O O . PRO A 1 78 ? 36.539 3.375 15.408 1.00 36.16 78 PRO A O 1
ATOM 640 N N . VAL A 1 79 ? 37.206 5.030 14.049 1.00 31.73 79 VAL A N 1
ATOM 641 C CA . VAL A 1 79 ? 36.091 5.940 14.356 1.00 31.73 79 VAL A CA 1
ATOM 642 C C . VAL A 1 79 ? 35.000 5.878 13.282 1.00 31.73 79 VAL A C 1
ATOM 644 O O . VAL A 1 79 ? 35.268 5.886 12.080 1.00 31.73 79 VAL A O 1
ATOM 647 N N . SER A 1 80 ? 33.754 5.832 13.759 1.00 35.59 80 SER A N 1
ATOM 648 C CA . SER A 1 80 ? 32.509 5.915 12.987 1.00 35.59 80 SER A CA 1
ATOM 649 C C . SER A 1 80 ? 32.486 7.102 12.013 1.00 35.59 80 SER A C 1
ATOM 651 O O . SER A 1 80 ? 32.901 8.204 12.366 1.00 35.59 80 SER A O 1
ATOM 653 N N . SER A 1 81 ? 31.948 6.904 10.805 1.00 34.94 81 SER A N 1
ATOM 654 C CA . SER A 1 81 ? 31.755 7.979 9.820 1.00 34.94 81 SER A CA 1
ATOM 655 C C . SER A 1 81 ? 30.282 8.150 9.445 1.00 34.94 81 SER A C 1
ATOM 657 O O . SER A 1 81 ? 29.702 7.358 8.706 1.00 34.94 81 SER A O 1
ATOM 659 N N . SER A 1 82 ? 29.689 9.230 9.952 1.00 38.50 82 SER A N 1
ATOM 660 C CA . SER A 1 82 ? 28.365 9.723 9.560 1.00 38.50 82 SER A CA 1
ATOM 661 C C . SER A 1 82 ? 28.379 10.271 8.120 1.00 38.50 82 SER A C 1
ATOM 663 O O . SER A 1 82 ? 29.388 10.852 7.706 1.00 38.50 82 SER A O 1
ATOM 665 N N . PRO A 1 83 ? 27.283 10.158 7.347 1.00 44.38 83 PRO A N 1
ATOM 666 C CA . PRO A 1 83 ? 27.228 10.682 5.982 1.00 44.38 83 PRO A CA 1
ATOM 667 C C . PRO A 1 83 ? 27.068 12.222 5.940 1.00 44.38 83 PRO A C 1
ATOM 669 O O . PRO A 1 83 ? 26.357 12.787 6.774 1.00 44.38 83 PRO A O 1
ATOM 672 N N . PRO A 1 84 ? 27.692 12.921 4.968 1.00 52.25 84 PRO A N 1
ATOM 673 C CA . PRO A 1 84 ? 27.566 14.372 4.790 1.00 52.25 84 PRO A CA 1
ATOM 674 C C . PRO A 1 84 ? 26.297 14.786 4.001 1.00 52.25 84 PRO A C 1
ATOM 676 O O . PRO A 1 84 ? 25.719 13.961 3.290 1.00 52.25 84 PRO A O 1
ATOM 679 N N . PRO A 1 85 ? 25.868 16.064 4.085 1.00 47.38 85 PRO A N 1
ATOM 680 C CA . PRO A 1 85 ? 24.621 16.558 3.485 1.00 47.38 85 PRO A CA 1
ATOM 681 C C . PRO A 1 85 ? 24.667 16.718 1.947 1.00 47.38 85 PRO A C 1
ATOM 683 O O . PRO A 1 85 ? 25.753 16.795 1.362 1.00 47.38 85 PRO A O 1
ATOM 686 N N . PRO A 1 86 ? 23.498 16.803 1.273 1.00 50.47 86 PRO A N 1
ATOM 687 C CA . PRO A 1 86 ? 23.405 16.923 -0.184 1.00 50.47 86 PRO A CA 1
ATOM 688 C C . PRO A 1 86 ? 23.832 18.311 -0.720 1.00 50.47 86 PRO A C 1
ATOM 690 O O . PRO A 1 86 ? 23.736 19.310 -0.005 1.00 50.47 86 PRO A O 1
ATOM 693 N N . PRO A 1 87 ? 24.295 18.398 -1.985 1.00 51.75 87 PRO A N 1
ATOM 694 C CA . PRO A 1 87 ? 24.794 19.637 -2.585 1.00 51.75 87 PRO A CA 1
ATOM 695 C C . PRO A 1 87 ? 23.672 20.565 -3.102 1.00 51.75 87 PRO A C 1
ATOM 697 O O . PRO A 1 87 ? 22.599 20.082 -3.465 1.00 51.75 87 PRO A O 1
ATOM 700 N N . PRO A 1 88 ? 23.927 21.885 -3.210 1.00 37.62 88 PRO A N 1
ATOM 701 C CA . PRO A 1 88 ? 22.954 22.854 -3.711 1.00 37.62 88 PRO A CA 1
ATOM 702 C C . PRO A 1 88 ? 22.790 22.810 -5.238 1.00 37.62 88 PRO A C 1
ATOM 704 O O . PRO A 1 88 ? 23.745 22.592 -5.986 1.00 37.62 88 PRO A O 1
ATOM 707 N N . THR A 1 89 ? 21.568 23.084 -5.693 1.00 35.84 89 THR A N 1
ATOM 708 C CA . THR A 1 89 ? 21.205 23.230 -7.108 1.00 35.84 89 THR A CA 1
ATOM 709 C C . THR A 1 89 ? 21.751 24.539 -7.678 1.00 35.84 89 THR A C 1
ATOM 711 O O . THR A 1 89 ? 21.449 25.608 -7.152 1.00 35.84 89 THR A O 1
ATOM 714 N N . THR A 1 90 ? 22.480 24.481 -8.794 1.00 30.06 90 THR A N 1
ATOM 715 C CA . THR A 1 90 ? 22.826 25.665 -9.594 1.00 30.06 90 THR A CA 1
ATOM 716 C C . THR A 1 90 ? 22.399 25.499 -11.046 1.00 30.06 90 THR A C 1
ATOM 718 O O . THR A 1 90 ? 22.720 24.519 -11.715 1.00 30.06 90 THR A O 1
ATOM 721 N N . THR A 1 91 ? 21.642 26.488 -11.509 1.00 32.81 91 THR A N 1
ATOM 722 C CA . THR A 1 91 ? 21.137 26.639 -12.871 1.00 32.81 91 THR A CA 1
ATOM 723 C C . THR A 1 91 ? 22.291 26.886 -13.841 1.00 32.81 91 THR A C 1
ATOM 725 O O . THR A 1 91 ? 23.084 27.799 -13.613 1.00 32.81 91 THR A O 1
ATOM 728 N N . THR A 1 92 ? 22.354 26.148 -14.953 1.00 29.28 92 THR A N 1
ATOM 729 C CA . THR A 1 92 ? 23.328 26.414 -16.025 1.00 29.28 92 THR A CA 1
ATOM 730 C C . THR A 1 92 ? 22.602 26.751 -17.320 1.00 29.28 92 THR A C 1
ATOM 732 O O . THR A 1 92 ? 22.040 25.882 -17.984 1.00 29.28 92 THR A O 1
ATOM 735 N N . THR A 1 93 ? 22.624 28.028 -17.686 1.00 29.17 93 THR A N 1
ATOM 736 C CA . THR A 1 93 ? 22.225 28.516 -19.010 1.00 29.17 93 THR A CA 1
ATOM 737 C C . THR A 1 93 ? 23.290 28.143 -20.040 1.00 29.17 93 THR A C 1
ATOM 739 O O . THR A 1 93 ? 24.405 28.659 -19.966 1.00 29.17 93 THR A O 1
ATOM 742 N N . ASN A 1 94 ? 22.949 27.299 -21.015 1.00 35.84 94 ASN A N 1
ATOM 743 C CA . ASN A 1 94 ? 23.809 27.011 -22.165 1.00 35.84 94 ASN A CA 1
ATOM 744 C C . ASN A 1 94 ? 23.233 27.650 -23.433 1.00 35.84 94 ASN A C 1
ATOM 746 O O . ASN A 1 94 ? 22.132 27.307 -23.858 1.00 35.84 94 ASN A O 1
ATOM 750 N N . SER A 1 95 ? 24.021 28.525 -24.058 1.00 32.97 95 SER A N 1
ATOM 751 C CA . SER A 1 95 ? 23.699 29.183 -25.325 1.00 32.97 95 SER A CA 1
ATOM 752 C C . SER A 1 95 ? 24.779 28.892 -26.365 1.00 32.97 95 SER A C 1
ATOM 754 O O . SER A 1 95 ? 25.818 29.545 -26.339 1.00 32.97 95 SER A O 1
ATOM 756 N N . SER A 1 96 ? 24.517 27.976 -27.306 1.00 32.12 96 SER A N 1
ATOM 757 C CA . SER A 1 96 ? 25.120 28.011 -28.654 1.00 32.12 96 SER A CA 1
ATOM 758 C C . SER A 1 96 ? 24.523 26.974 -29.623 1.00 32.12 96 SER A C 1
ATOM 760 O O . SER A 1 96 ? 24.861 25.797 -29.617 1.00 32.12 96 SER A O 1
ATOM 762 N N . SER A 1 97 ? 23.657 27.480 -30.506 1.00 31.58 97 SER A N 1
ATOM 763 C CA . SER A 1 97 ? 23.575 27.156 -31.944 1.00 31.58 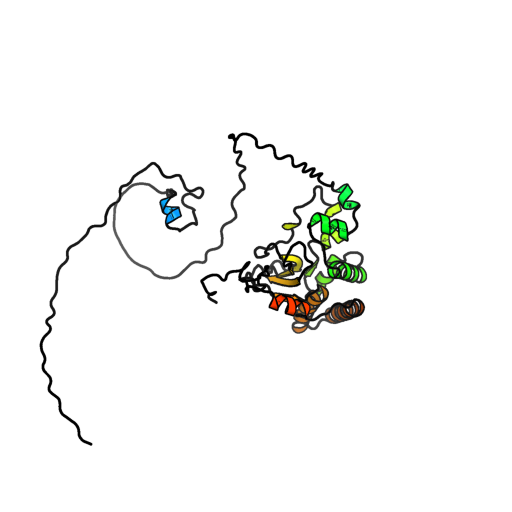97 SER A CA 1
ATOM 764 C C . SER A 1 97 ? 23.757 25.705 -32.435 1.00 31.58 97 SER A C 1
ATOM 766 O O . SER A 1 97 ? 24.873 25.259 -32.704 1.00 31.58 97 SER A O 1
ATOM 768 N N . SER A 1 98 ? 22.641 25.087 -32.827 1.00 34.31 98 SER A N 1
ATOM 769 C CA . SER A 1 98 ? 22.561 24.253 -34.036 1.00 34.31 98 SER A CA 1
ATOM 770 C C . SER A 1 98 ? 21.266 24.569 -34.807 1.00 34.31 98 SER A C 1
ATOM 772 O O . SER A 1 98 ? 20.278 25.025 -34.230 1.00 34.31 98 SE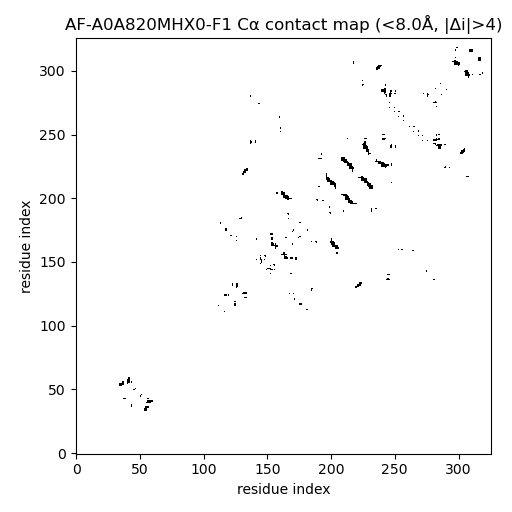R A O 1
ATOM 774 N N . THR A 1 99 ? 21.310 24.452 -36.136 1.00 35.91 99 THR A N 1
ATOM 775 C CA . THR A 1 99 ? 20.272 24.921 -37.076 1.00 35.91 99 THR A CA 1
ATOM 776 C C . THR A 1 99 ? 19.045 23.989 -37.148 1.00 35.91 99 THR A C 1
ATOM 778 O O . THR A 1 99 ? 19.129 22.825 -36.758 1.00 35.91 99 THR A O 1
ATOM 781 N N . PRO A 1 100 ? 17.876 24.477 -37.615 1.00 34.22 100 PRO A N 1
ATOM 782 C CA . PRO A 1 100 ? 16.593 23.860 -37.287 1.00 34.22 100 PRO A CA 1
ATOM 783 C C . PRO A 1 100 ? 16.209 22.690 -38.200 1.00 34.22 100 PRO A C 1
ATOM 785 O O . PRO A 1 100 ? 16.041 22.852 -39.409 1.00 34.22 100 PRO A O 1
ATOM 788 N N . VAL A 1 101 ? 15.910 21.540 -37.594 1.00 31.33 101 VAL A N 1
ATOM 789 C CA . VAL A 1 101 ? 15.059 20.514 -38.210 1.00 31.33 101 VAL A CA 1
ATOM 790 C C . VAL A 1 101 ? 13.611 20.809 -37.821 1.00 31.33 101 VAL A C 1
ATOM 792 O O . VAL A 1 101 ? 13.265 20.798 -36.641 1.00 31.33 101 VAL A O 1
ATOM 795 N N . LYS A 1 102 ? 12.746 21.073 -38.807 1.00 42.12 102 LYS A N 1
ATOM 796 C CA . LYS A 1 102 ? 11.295 21.159 -38.583 1.00 42.12 102 LYS A CA 1
ATOM 797 C C . LYS A 1 102 ? 10.752 19.776 -38.213 1.00 42.12 102 LYS A C 1
ATOM 799 O O . LYS A 1 102 ? 10.467 18.977 -39.101 1.00 42.12 102 LYS A O 1
ATOM 804 N N . GLN A 1 103 ? 10.537 19.527 -36.925 1.00 38.66 103 GLN A N 1
ATOM 805 C CA . GLN A 1 103 ? 9.549 18.548 -36.478 1.00 38.66 103 GLN A CA 1
ATOM 806 C C . GLN A 1 103 ? 8.318 19.281 -35.954 1.00 38.66 103 GLN A C 1
ATOM 808 O O . GLN A 1 103 ? 8.336 19.940 -34.918 1.00 38.66 103 GLN A O 1
ATOM 813 N N . THR A 1 104 ? 7.243 19.182 -36.729 1.00 37.59 104 THR A N 1
ATOM 814 C CA . THR A 1 104 ? 5.929 19.714 -36.386 1.00 37.59 104 THR A CA 1
ATOM 815 C C . THR A 1 104 ? 5.267 18.776 -35.376 1.00 37.59 104 THR A C 1
ATOM 817 O O . THR A 1 104 ? 4.516 17.885 -35.758 1.00 37.59 104 THR A O 1
ATOM 820 N N . THR A 1 105 ? 5.549 18.956 -34.087 1.00 35.34 105 THR A N 1
ATOM 821 C CA . THR A 1 105 ? 4.810 18.288 -33.005 1.00 35.34 105 THR A CA 1
ATOM 822 C C . THR A 1 105 ? 4.065 19.328 -32.183 1.00 35.34 105 THR A C 1
ATOM 824 O O . THR A 1 105 ? 4.641 20.019 -31.342 1.00 35.34 105 THR A O 1
ATOM 827 N N . THR A 1 106 ? 2.764 19.445 -32.442 1.00 39.47 106 THR A N 1
ATOM 828 C CA . THR A 1 106 ? 1.810 20.205 -31.631 1.00 39.47 106 THR A CA 1
ATOM 829 C C . THR A 1 106 ? 1.605 19.524 -30.277 1.00 39.47 106 THR A C 1
ATOM 831 O O . THR A 1 106 ? 0.613 18.831 -30.067 1.00 39.47 106 THR A O 1
ATOM 834 N N . SER A 1 107 ? 2.540 19.730 -29.351 1.00 42.12 107 SER A N 1
ATOM 835 C CA . SER A 1 107 ? 2.386 19.347 -27.945 1.00 42.12 107 SER A CA 1
ATOM 836 C C . SER A 1 107 ? 1.719 20.484 -27.175 1.00 42.12 107 SER A C 1
ATOM 838 O O . SER A 1 107 ? 2.377 21.270 -26.492 1.00 42.12 107 SER A O 1
ATOM 840 N N . SER A 1 108 ? 0.398 20.596 -27.308 1.00 43.75 108 SER A N 1
ATOM 841 C CA . SER A 1 108 ? -0.423 21.494 -26.493 1.00 43.75 108 SER A CA 1
ATOM 842 C C . SER A 1 108 ? -0.573 20.934 -25.075 1.00 43.75 108 SER A C 1
ATOM 844 O O . SER A 1 108 ? -1.635 20.436 -24.706 1.00 43.75 108 SER A O 1
ATOM 846 N N . ASN A 1 109 ? 0.492 21.018 -24.273 1.00 47.72 109 ASN A N 1
ATOM 847 C CA . ASN A 1 109 ? 0.434 20.739 -22.837 1.00 47.72 109 ASN A CA 1
ATOM 848 C C . ASN A 1 109 ? -0.288 21.891 -22.121 1.00 47.72 109 ASN A C 1
ATOM 850 O O . ASN A 1 109 ? 0.335 22.732 -21.473 1.00 47.72 109 ASN A O 1
ATOM 854 N N . SER A 1 110 ? -1.612 21.936 -22.253 1.00 57.69 110 SER A N 1
ATOM 855 C CA . SER A 1 110 ? -2.478 22.742 -21.398 1.00 57.69 110 SER A CA 1
ATOM 856 C C . SER A 1 110 ? -2.405 22.189 -19.975 1.00 57.69 110 SER A C 1
ATOM 858 O O . SER A 1 110 ? -2.987 21.150 -19.669 1.00 57.69 110 SER A O 1
ATOM 860 N N . THR A 1 111 ? -1.651 22.864 -19.110 1.00 70.38 111 THR A N 1
ATOM 861 C CA . THR A 1 111 ? -1.583 22.547 -17.681 1.00 70.38 111 THR A CA 1
ATOM 862 C C . THR A 1 111 ? -2.949 22.780 -17.042 1.00 70.38 111 THR A C 1
ATOM 864 O O . THR A 1 111 ? -3.372 23.932 -16.926 1.00 70.38 111 THR A O 1
ATOM 867 N N . ILE A 1 112 ? -3.612 21.698 -16.626 1.00 80.44 112 ILE A N 1
ATOM 868 C CA . ILE A 1 112 ? -4.880 21.743 -15.890 1.00 80.44 112 ILE A CA 1
ATOM 869 C C . ILE A 1 112 ? -4.709 22.584 -14.616 1.00 80.44 112 ILE A C 1
ATOM 871 O O . ILE A 1 112 ? -3.692 22.500 -13.921 1.00 80.44 112 ILE A O 1
ATOM 875 N N . SER A 1 113 ? -5.697 23.432 -14.327 1.00 86.25 113 SER A N 1
ATOM 876 C CA . SER A 1 113 ? -5.665 24.317 -13.157 1.00 86.25 113 SER A CA 1
ATOM 877 C C . SER A 1 113 ? -6.062 23.586 -11.867 1.00 86.25 113 SER A C 1
ATOM 879 O O . SER A 1 113 ? -6.797 22.604 -11.905 1.00 86.25 113 SER A O 1
ATOM 881 N N . LEU A 1 114 ? -5.648 24.086 -10.693 1.00 84.56 114 LEU A N 1
ATOM 882 C CA . LEU A 1 114 ? -6.089 23.510 -9.408 1.00 84.56 114 LEU A CA 1
ATOM 883 C C . LEU A 1 114 ? -7.619 23.488 -9.253 1.00 84.56 114 LEU A C 1
ATOM 885 O O . LEU A 1 114 ? -8.145 22.555 -8.658 1.00 84.56 114 LEU A O 1
ATOM 889 N N . MET A 1 115 ? -8.325 24.487 -9.793 1.00 85.06 115 MET A N 1
ATOM 890 C CA . MET A 1 115 ? -9.791 24.544 -9.747 1.00 85.06 115 MET A CA 1
ATOM 891 C C . MET A 1 115 ? -10.410 23.400 -10.557 1.00 85.06 115 MET A C 1
ATOM 893 O O . MET A 1 115 ? -11.258 22.681 -10.049 1.00 85.06 115 MET A O 1
ATOM 897 N N . GLU A 1 116 ? -9.907 23.176 -11.770 1.00 89.31 116 GLU A N 1
ATOM 898 C CA . GLU A 1 116 ? -10.340 22.099 -12.667 1.00 89.31 116 GLU A CA 1
ATOM 899 C C . GLU A 1 116 ? -9.996 20.703 -12.109 1.00 89.31 116 GLU A C 1
ATOM 901 O O . GLU A 1 116 ? -10.790 19.775 -12.235 1.00 89.31 116 GLU A O 1
ATOM 906 N N . LEU A 1 117 ? -8.867 20.553 -11.399 1.00 88.31 117 LEU A N 1
ATOM 907 C CA . LEU A 1 117 ? -8.575 19.330 -10.635 1.00 88.31 117 LEU A CA 1
ATOM 908 C C . LEU A 1 117 ? -9.605 19.087 -9.526 1.00 88.31 117 LEU A C 1
ATOM 910 O O . LEU A 1 117 ? -10.036 17.956 -9.332 1.00 88.31 117 LEU A O 1
ATOM 914 N N . MET A 1 118 ? -10.015 20.133 -8.808 1.00 84.88 118 MET A N 1
ATOM 915 C CA . MET A 1 118 ? -10.974 20.033 -7.702 1.00 84.88 118 MET A CA 1
ATOM 916 C C . MET A 1 118 ? -12.417 19.725 -8.147 1.00 84.88 118 MET A C 1
ATOM 918 O O . MET A 1 118 ? -13.255 19.434 -7.294 1.00 84.88 118 MET A O 1
ATOM 922 N N . GLU A 1 119 ? -12.708 19.755 -9.451 1.00 90.81 119 GLU A N 1
ATOM 923 C CA . GLU A 1 119 ? -13.980 19.308 -10.042 1.00 90.81 119 GLU A CA 1
ATOM 924 C C . GLU A 1 119 ? -13.975 17.816 -10.437 1.00 90.81 119 GLU A C 1
ATOM 926 O O . GLU A 1 119 ? -15.027 17.241 -10.733 1.00 90.81 119 GLU A O 1
ATOM 931 N N . LEU A 1 120 ? -12.807 17.163 -10.441 1.00 93.25 120 LEU A N 1
ATOM 932 C CA . LEU A 1 120 ? -12.689 15.734 -10.725 1.00 93.25 120 LEU A CA 1
ATOM 933 C C . LEU A 1 120 ? -13.192 14.890 -9.545 1.00 93.25 120 LEU A C 1
ATOM 935 O O . LEU A 1 120 ? -13.014 15.240 -8.382 1.00 93.25 120 LEU A O 1
ATOM 939 N N . ASN A 1 121 ? -13.763 13.721 -9.848 1.00 95.00 121 ASN A N 1
ATOM 940 C CA . ASN A 1 121 ? -13.998 12.704 -8.825 1.00 95.00 121 ASN A CA 1
ATOM 941 C C . ASN A 1 121 ? -12.668 12.079 -8.363 1.00 95.00 121 ASN A C 1
ATOM 943 O O . ASN A 1 121 ? -11.687 12.092 -9.106 1.00 95.00 121 ASN A O 1
ATOM 947 N N . ASP A 1 122 ? -12.664 11.484 -7.170 1.00 95.19 122 ASP A N 1
ATOM 948 C CA . ASP A 1 122 ? -11.497 10.874 -6.516 1.00 95.19 122 ASP A CA 1
ATOM 949 C C . ASP A 1 122 ? -10.627 10.025 -7.459 1.00 95.19 122 ASP A C 1
ATOM 951 O O . ASP A 1 122 ? -9.404 10.167 -7.483 1.00 95.19 122 ASP A O 1
ATOM 955 N N . GLU A 1 123 ? -11.261 9.178 -8.277 1.00 95.81 123 GLU A N 1
ATOM 956 C CA . GLU A 1 123 ? -10.584 8.293 -9.230 1.00 95.81 123 GLU A CA 1
ATOM 957 C C . GLU A 1 123 ? -9.827 9.061 -10.318 1.00 95.81 123 GLU A C 1
ATOM 959 O O . GLU A 1 123 ? -8.646 8.794 -10.561 1.00 95.81 123 GLU A O 1
ATOM 964 N N . LYS A 1 124 ? -10.473 10.043 -10.959 1.00 95.88 124 LYS A N 1
ATOM 965 C CA . LYS A 1 124 ? -9.838 10.877 -11.990 1.00 95.88 124 LYS A CA 1
ATOM 966 C C . LYS A 1 124 ? -8.814 11.832 -11.391 1.00 95.88 124 LYS A C 1
ATOM 968 O O . LYS A 1 124 ? -7.771 12.039 -12.002 1.00 95.88 124 LYS A O 1
ATOM 973 N N . LEU A 1 125 ? -9.089 12.383 -10.209 1.00 94.81 125 LEU A N 1
ATOM 974 C CA . LEU A 1 125 ? -8.192 13.284 -9.492 1.00 94.81 125 LEU A CA 1
ATOM 975 C C . LEU A 1 125 ? -6.873 12.582 -9.160 1.00 94.81 125 LEU A C 1
ATOM 977 O O . LEU A 1 125 ? -5.806 13.045 -9.565 1.00 94.81 125 LEU A O 1
ATOM 981 N N . LEU A 1 126 ? -6.945 11.430 -8.485 1.00 96.06 126 LEU A N 1
ATOM 982 C CA . LEU A 1 126 ? -5.767 10.632 -8.159 1.00 96.06 126 LEU A CA 1
ATOM 983 C C . LEU A 1 126 ? -5.027 10.172 -9.418 1.00 96.06 126 LEU A C 1
ATOM 985 O O . LEU A 1 126 ? -3.806 10.325 -9.486 1.00 96.06 126 LEU A O 1
ATOM 989 N N . SER A 1 127 ? -5.747 9.672 -10.426 1.00 95.38 127 SER A N 1
ATOM 990 C CA . SER A 1 127 ? -5.121 9.172 -11.657 1.00 95.38 127 SER A CA 1
ATOM 991 C C . SER A 1 127 ? -4.443 10.282 -12.465 1.00 95.38 127 SER A C 1
ATOM 993 O O . SER A 1 127 ? -3.369 10.055 -13.018 1.00 95.38 127 SER A O 1
ATOM 995 N N . HIS A 1 128 ? -5.004 11.496 -12.490 1.00 93.94 128 HIS A N 1
ATOM 996 C CA . HIS A 1 128 ? -4.374 12.651 -13.132 1.00 93.94 128 HIS A CA 1
ATOM 997 C C . HIS A 1 128 ? -3.103 13.089 -12.393 1.00 93.94 128 HIS A C 1
ATOM 999 O O . HIS A 1 128 ? -2.059 13.276 -13.015 1.00 93.94 128 HIS A O 1
ATOM 1005 N N . LEU A 1 129 ? -3.169 13.235 -11.065 1.00 93.75 129 LEU A N 1
ATOM 1006 C CA . LEU A 1 129 ? -2.036 13.693 -10.254 1.00 93.75 129 LEU A CA 1
ATOM 1007 C C . LEU A 1 129 ? -0.858 12.718 -10.318 1.00 93.75 129 LEU A C 1
ATOM 1009 O O . LEU A 1 129 ? 0.269 13.120 -10.608 1.00 93.75 129 LEU A O 1
ATOM 1013 N N . TYR A 1 130 ? -1.131 11.437 -10.061 1.00 95.25 130 TYR A N 1
ATOM 1014 C CA . TYR A 1 130 ? -0.124 10.378 -10.012 1.00 95.25 130 TYR A CA 1
ATOM 1015 C C . TYR A 1 130 ? 0.209 9.776 -11.378 1.00 95.25 130 TYR A C 1
ATOM 1017 O O . TYR A 1 130 ? 1.160 9.006 -11.458 1.00 95.25 130 TYR A O 1
ATOM 1025 N N . GLN A 1 131 ? -0.511 10.139 -12.446 1.00 95.31 131 GLN A N 1
ATOM 1026 C CA . GLN A 1 131 ? -0.303 9.618 -13.806 1.00 95.31 131 GLN A CA 1
ATOM 1027 C C . GLN A 1 131 ? -0.369 8.074 -13.869 1.00 95.31 131 GLN A C 1
ATOM 1029 O O . GLN A 1 131 ? 0.377 7.445 -14.612 1.00 95.31 131 GLN A O 1
ATOM 1034 N N . MET A 1 132 ? -1.239 7.464 -13.052 1.00 96.12 132 MET A N 1
ATOM 1035 C CA . MET A 1 132 ? -1.462 6.011 -12.975 1.00 96.12 132 MET A CA 1
ATOM 1036 C C . MET A 1 132 ? -2.799 5.687 -12.289 1.00 96.12 132 MET A C 1
ATOM 1038 O O . MET A 1 132 ? -3.191 6.369 -11.343 1.00 96.12 132 MET A O 1
ATOM 1042 N N . GLU A 1 133 ? -3.475 4.615 -12.706 1.00 97.56 133 GLU A N 1
ATOM 1043 C CA . GLU A 1 133 ? -4.743 4.175 -12.099 1.00 97.56 133 GLU A CA 1
ATOM 1044 C C . GLU A 1 133 ? -4.535 3.555 -10.709 1.00 97.56 133 GLU A C 1
ATOM 1046 O O . GLU A 1 133 ? -3.630 2.739 -10.520 1.00 97.56 133 GLU A O 1
ATOM 1051 N N . PHE A 1 134 ? -5.379 3.872 -9.725 1.00 98.31 134 PHE A N 1
ATOM 1052 C CA . PHE A 1 134 ? -5.330 3.246 -8.394 1.00 98.31 134 PHE A CA 1
ATOM 1053 C C . PHE A 1 134 ? -6.245 2.017 -8.284 1.00 98.31 134 PHE A C 1
ATOM 1055 O O . PHE A 1 134 ? -7.330 2.009 -8.863 1.00 98.31 134 PHE A O 1
ATOM 1062 N N . PRO A 1 135 ? -5.849 0.986 -7.515 1.00 98.31 135 PRO A N 1
ATOM 1063 C CA . PRO A 1 135 ? -6.650 -0.221 -7.362 1.00 98.31 135 PRO A CA 1
ATOM 1064 C C . PRO A 1 135 ? -7.858 0.009 -6.437 1.00 98.31 135 PRO A C 1
ATOM 1066 O O . PRO A 1 135 ? -7.851 0.886 -5.570 1.00 98.31 135 PRO A O 1
ATOM 1069 N N . SER A 1 136 ? -8.907 -0.801 -6.611 1.00 98.38 136 SER A N 1
ATOM 1070 C CA . SER A 1 136 ? -10.189 -0.627 -5.909 1.00 98.38 136 SER A CA 1
ATOM 1071 C C . SER A 1 136 ? -10.093 -0.752 -4.386 1.00 98.38 136 SER A C 1
ATOM 1073 O O . SER A 1 136 ? -10.881 -0.134 -3.672 1.00 98.38 136 SER A O 1
ATOM 1075 N N . ASP A 1 137 ? -9.119 -1.508 -3.877 1.00 98.75 137 ASP A N 1
ATOM 1076 C CA . ASP A 1 137 ? -8.904 -1.699 -2.445 1.00 98.75 137 ASP A CA 1
ATOM 1077 C C . ASP A 1 137 ? -8.450 -0.420 -1.733 1.00 98.75 137 ASP A C 1
ATOM 1079 O O . ASP A 1 137 ? -8.785 -0.258 -0.564 1.00 98.75 137 ASP A O 1
ATOM 1083 N N . LEU A 1 138 ? -7.804 0.532 -2.423 1.00 98.75 138 LEU A N 1
ATOM 1084 C CA . LEU A 1 138 ? -7.545 1.871 -1.877 1.00 98.75 138 LEU A CA 1
ATOM 1085 C C . LEU A 1 138 ? -8.862 2.555 -1.468 1.00 98.75 138 LEU A C 1
ATOM 1087 O O . LEU A 1 138 ? -9.018 2.990 -0.326 1.00 98.75 138 LEU A O 1
ATOM 1091 N N . TYR A 1 139 ? -9.816 2.632 -2.398 1.00 98.62 139 TYR A N 1
ATOM 1092 C CA . TYR A 1 139 ? -11.088 3.328 -2.200 1.00 98.62 139 TYR A CA 1
ATOM 1093 C C . TYR A 1 139 ? -12.015 2.573 -1.242 1.00 98.62 139 TYR A C 1
ATOM 1095 O O . TYR A 1 139 ? -12.707 3.189 -0.433 1.00 98.62 139 TYR A O 1
ATOM 1103 N N . GLU A 1 140 ? -12.023 1.239 -1.283 1.00 98.69 140 GLU A N 1
ATOM 1104 C CA . GLU A 1 140 ? -12.776 0.430 -0.319 1.00 98.69 140 GLU A CA 1
ATOM 1105 C C . GLU A 1 140 ? -12.185 0.522 1.095 1.00 98.69 140 GLU A C 1
ATOM 1107 O O . GLU A 1 140 ? -12.934 0.597 2.069 1.00 98.69 140 GLU A O 1
ATOM 1112 N N . PHE A 1 141 ? -10.859 0.605 1.236 1.00 98.81 141 PHE A N 1
ATOM 1113 C CA . PHE A 1 141 ? -10.222 0.840 2.531 1.00 98.81 141 PHE A CA 1
ATOM 1114 C C . PHE A 1 141 ? -10.494 2.255 3.057 1.00 98.81 141 PHE A C 1
ATOM 1116 O O . PHE A 1 141 ? -10.760 2.428 4.246 1.00 98.81 141 PHE A O 1
ATOM 1123 N N . TRP A 1 142 ? -10.550 3.260 2.177 1.00 98.62 142 TRP A N 1
ATOM 1124 C CA . TRP A 1 142 ? -11.008 4.602 2.549 1.00 98.62 142 TRP A CA 1
ATOM 1125 C C . TRP A 1 142 ? -12.446 4.596 3.085 1.00 98.62 142 TRP A C 1
ATOM 1127 O O . TRP A 1 142 ? -12.712 5.138 4.158 1.00 98.62 142 TRP A O 1
ATOM 1137 N N . LYS A 1 143 ? -13.368 3.899 2.403 1.00 98.56 143 LYS A N 1
ATOM 1138 C CA . LYS A 1 143 ? -14.754 3.707 2.870 1.00 98.56 143 LYS A CA 1
ATOM 1139 C C . LYS A 1 143 ? -14.812 2.971 4.211 1.00 98.56 143 LYS A C 1
ATOM 1141 O O . LYS A 1 143 ? -15.621 3.333 5.063 1.00 98.56 143 LYS A O 1
ATOM 1146 N N . PHE A 1 144 ? -13.973 1.957 4.427 1.00 98.56 144 PHE A N 1
ATOM 1147 C CA . PHE A 1 144 ? -13.841 1.277 5.720 1.00 98.56 144 PHE A CA 1
ATOM 1148 C C . PHE A 1 144 ? -13.416 2.253 6.832 1.00 98.56 144 PHE A C 1
ATOM 1150 O O . PHE A 1 144 ? -14.089 2.329 7.860 1.00 98.56 144 PHE A O 1
ATOM 1157 N N . CYS A 1 145 ? -12.389 3.074 6.602 1.00 98.25 145 CYS A N 1
ATOM 1158 C CA . CYS A 1 145 ? -11.951 4.095 7.556 1.00 98.25 145 CYS A CA 1
ATOM 1159 C C . CYS A 1 145 ? -13.024 5.163 7.831 1.00 98.25 145 CYS A C 1
ATOM 1161 O O . CYS A 1 145 ? -13.266 5.489 8.993 1.00 98.25 145 CYS A O 1
ATOM 1163 N N . LEU A 1 146 ? -13.732 5.643 6.804 1.00 97.69 146 LEU A N 1
ATOM 1164 C CA . LEU A 1 146 ? -14.871 6.560 6.953 1.00 97.69 146 LEU A CA 1
ATOM 1165 C C . LEU A 1 146 ? -16.015 5.957 7.782 1.00 97.69 146 LEU A C 1
ATOM 1167 O O . LEU A 1 146 ? -16.648 6.669 8.558 1.00 97.69 146 LEU A O 1
ATOM 1171 N N . ASN A 1 147 ? -16.282 4.654 7.657 1.00 97.38 147 ASN A N 1
ATOM 1172 C CA . ASN A 1 147 ? -17.302 3.982 8.469 1.00 97.38 147 ASN A CA 1
ATOM 1173 C C . ASN A 1 147 ? -16.921 3.910 9.957 1.00 97.38 147 ASN A C 1
ATOM 1175 O O . ASN A 1 147 ? -17.817 3.939 10.799 1.00 97.38 147 ASN A O 1
ATOM 1179 N N . ILE A 1 148 ? -15.623 3.854 10.280 1.00 95.69 148 ILE A N 1
ATOM 1180 C CA . ILE A 1 148 ? -15.116 3.853 11.662 1.00 95.69 148 ILE A CA 1
ATOM 1181 C C . ILE A 1 148 ? -15.058 5.278 12.230 1.00 95.69 148 ILE A C 1
ATOM 1183 O O . ILE A 1 148 ? -15.525 5.522 13.341 1.00 95.69 148 ILE A O 1
ATOM 1187 N N . ASN A 1 149 ? -14.496 6.234 11.485 1.00 95.25 149 ASN A N 1
ATOM 1188 C CA . ASN A 1 149 ? -14.365 7.625 11.915 1.00 95.25 149 ASN A CA 1
ATOM 1189 C C . ASN A 1 149 ? -14.560 8.587 10.736 1.00 95.25 149 ASN A C 1
ATOM 1191 O O . ASN A 1 149 ? -13.612 8.939 10.040 1.00 95.25 149 ASN A O 1
ATOM 1195 N N . LYS A 1 150 ? -15.795 9.065 10.556 1.00 96.12 150 LYS A N 1
ATOM 1196 C CA . LYS A 1 150 ? -16.164 10.017 9.492 1.00 96.12 150 LYS A CA 1
ATOM 1197 C C . LYS A 1 150 ? -15.436 11.359 9.570 1.00 96.12 150 LYS A C 1
ATOM 1199 O O . LYS A 1 150 ? -15.291 12.015 8.549 1.00 96.12 150 LYS A O 1
ATOM 1204 N N . ASN A 1 151 ? -15.025 11.777 10.769 1.00 95.44 151 ASN A N 1
ATOM 1205 C CA . ASN A 1 151 ? -14.459 13.107 10.999 1.00 95.44 151 ASN A CA 1
ATOM 1206 C C . ASN A 1 151 ? -12.938 13.132 10.815 1.00 95.44 151 ASN A C 1
ATOM 1208 O O . ASN A 1 151 ? -12.394 14.160 10.440 1.00 95.44 151 ASN A O 1
ATOM 1212 N N . ASN A 1 152 ? -12.255 12.024 11.128 1.00 94.88 152 ASN A N 1
ATOM 1213 C CA . ASN A 1 152 ? -10.806 11.878 10.971 1.00 94.88 152 ASN A CA 1
ATOM 1214 C C . ASN A 1 152 ? -10.480 10.458 10.450 1.00 94.88 152 ASN A C 1
ATOM 1216 O O . ASN A 1 152 ? -9.921 9.637 11.184 1.00 94.88 152 ASN A O 1
ATOM 1220 N N . PRO A 1 153 ? -10.864 10.117 9.207 1.00 95.94 153 PRO A N 1
ATOM 1221 C CA . PRO A 1 153 ? -10.682 8.773 8.644 1.00 95.94 153 PRO A CA 1
ATOM 1222 C C . PRO A 1 153 ? -9.209 8.350 8.524 1.00 95.94 153 PRO A C 1
ATOM 1224 O O . PRO A 1 153 ? -8.889 7.185 8.765 1.00 95.94 153 PRO A O 1
ATOM 1227 N N . ARG A 1 154 ? -8.280 9.282 8.253 1.00 95.12 154 ARG A N 1
ATOM 1228 C CA . ARG A 1 154 ? -6.826 8.999 8.259 1.00 95.12 154 ARG A CA 1
ATOM 1229 C C . ARG A 1 154 ? -6.272 8.613 9.634 1.00 95.12 154 ARG A C 1
ATOM 1231 O O . ARG A 1 154 ? -5.202 8.005 9.713 1.00 95.12 154 ARG A O 1
ATOM 1238 N N . ASP A 1 155 ? -7.006 8.914 10.705 1.00 93.44 155 ASP A N 1
ATOM 1239 C CA . ASP A 1 155 ? -6.558 8.738 12.087 1.00 93.44 155 ASP A CA 1
ATOM 1240 C C . ASP A 1 155 ? -6.948 7.376 12.681 1.00 93.44 155 ASP A C 1
ATOM 1242 O O . ASP A 1 155 ? -6.473 7.014 13.758 1.00 93.44 155 ASP A O 1
ATOM 1246 N N . VAL A 1 156 ? -7.754 6.583 11.964 1.00 95.06 156 VAL A N 1
ATOM 1247 C CA . VAL A 1 156 ? -8.272 5.272 12.405 1.00 95.06 156 VAL A CA 1
ATOM 1248 C C . VAL A 1 156 ? -7.163 4.311 12.860 1.00 95.06 156 VAL A C 1
ATOM 1250 O O . VAL A 1 156 ? -7.359 3.555 13.810 1.00 95.06 156 VAL A O 1
ATOM 1253 N N . LEU A 1 157 ? -5.978 4.360 12.239 1.00 96.25 157 LEU A N 1
ATOM 1254 C CA . LEU A 1 157 ? -4.853 3.486 12.600 1.00 96.25 157 LEU A CA 1
ATOM 1255 C C . LEU A 1 157 ? -3.916 4.075 13.676 1.00 96.25 157 LEU A C 1
ATOM 1257 O O . LEU A 1 157 ? -3.075 3.342 14.207 1.00 96.25 157 LEU A O 1
ATOM 1261 N N . LYS A 1 158 ? -4.045 5.360 14.039 1.00 94.50 158 LYS A N 1
ATOM 1262 C CA . LYS A 1 158 ? -3.048 6.064 14.869 1.00 94.50 158 LYS A CA 1
ATOM 1263 C C . LYS A 1 158 ? -2.973 5.505 16.282 1.00 94.50 158 LYS A C 1
ATOM 1265 O O . LYS A 1 158 ? -1.921 5.040 16.707 1.00 94.50 158 LYS A O 1
ATOM 1270 N N . ASN A 1 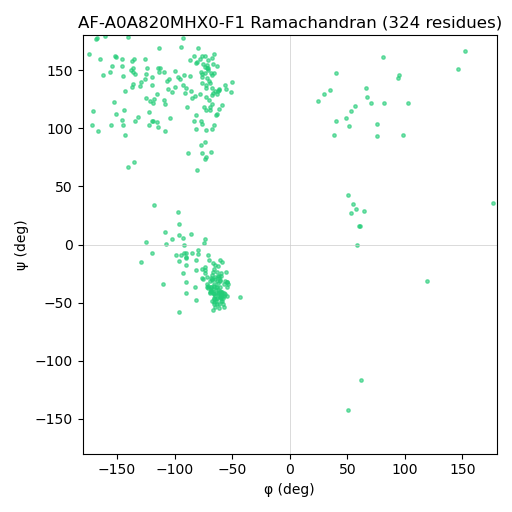159 ? -4.096 5.481 16.994 1.00 87.56 159 ASN A N 1
ATOM 1271 C CA . ASN A 1 159 ? -4.115 5.096 18.410 1.00 87.56 159 ASN A CA 1
ATOM 1272 C C . ASN A 1 159 ? -3.893 3.587 18.630 1.00 87.56 159 ASN A C 1
ATOM 1274 O O . ASN A 1 159 ? -3.377 3.180 19.671 1.00 87.56 159 ASN A O 1
ATOM 1278 N N . LEU A 1 160 ? -4.276 2.752 17.656 1.00 89.69 160 LEU A N 1
ATOM 1279 C CA . LEU A 1 160 ? -4.192 1.292 17.760 1.00 89.69 160 LEU A CA 1
ATOM 1280 C C . LEU A 1 160 ? -2.853 0.731 17.265 1.00 89.69 160 LEU A C 1
ATOM 1282 O O . LEU A 1 160 ? -2.306 -0.177 17.892 1.00 89.69 160 LEU A O 1
ATOM 1286 N N . LEU A 1 161 ? -2.335 1.262 16.151 1.00 94.75 161 LEU A N 1
ATOM 1287 C CA . LEU A 1 161 ? -1.192 0.705 15.415 1.00 94.75 161 LEU A CA 1
ATOM 1288 C C . LEU A 1 161 ? 0.010 1.654 15.325 1.00 94.75 161 LEU A C 1
ATOM 1290 O O . LEU A 1 161 ? 1.066 1.236 14.848 1.00 94.75 161 LEU A O 1
ATOM 1294 N N . ASN A 1 162 ? -0.137 2.906 15.771 1.00 96.00 162 ASN A N 1
ATOM 1295 C CA . ASN A 1 162 ? 0.833 3.985 15.571 1.00 96.00 162 ASN A CA 1
ATOM 1296 C C . ASN A 1 162 ? 1.137 4.254 14.081 1.00 96.00 162 ASN A C 1
ATOM 1298 O O . ASN A 1 162 ? 2.248 4.650 13.725 1.00 96.00 162 ASN A O 1
ATOM 1302 N N . LEU A 1 163 ? 0.146 4.018 13.213 1.00 97.81 163 LEU A N 1
ATOM 1303 C CA . LEU A 1 163 ? 0.219 4.218 11.764 1.00 97.81 163 LEU A CA 1
ATOM 1304 C C . LEU A 1 163 ? -0.701 5.363 11.316 1.00 97.81 163 LEU A C 1
ATOM 1306 O O . LEU A 1 163 ? -1.742 5.603 11.922 1.00 97.81 163 LEU A O 1
ATOM 1310 N N . GLU A 1 164 ? -0.348 6.032 10.224 1.00 97.12 164 GLU A N 1
ATOM 1311 C CA . GLU A 1 164 ? -1.138 7.091 9.586 1.00 97.12 164 GLU A CA 1
ATOM 1312 C C . GLU A 1 164 ? -1.297 6.812 8.087 1.00 97.12 164 GLU A C 1
ATOM 1314 O O . GLU A 1 164 ? -0.347 6.371 7.431 1.00 97.12 164 GLU A O 1
ATOM 1319 N N . LEU A 1 165 ? -2.494 7.075 7.553 1.00 98.44 165 LEU A N 1
ATOM 1320 C CA . LEU A 1 165 ? -2.769 7.007 6.116 1.00 98.44 165 LEU A CA 1
ATOM 1321 C C . LEU A 1 165 ? -2.232 8.259 5.419 1.00 98.44 165 LEU A C 1
ATOM 1323 O O . LEU A 1 165 ? -2.510 9.377 5.852 1.00 98.44 165 LEU A O 1
ATOM 1327 N N . VAL A 1 166 ? -1.471 8.072 4.344 1.00 97.69 166 VAL A N 1
ATOM 1328 C CA . VAL A 1 166 ? -0.697 9.137 3.691 1.00 97.69 166 VAL A CA 1
ATOM 1329 C C . VAL A 1 166 ? -0.733 9.036 2.163 1.00 97.69 166 VAL A C 1
ATOM 1331 O O . VAL A 1 166 ? -1.360 8.135 1.604 1.00 97.69 166 VAL A O 1
ATOM 1334 N N . GLY A 1 167 ? -0.084 9.981 1.474 1.00 96.88 167 GLY A N 1
ATOM 1335 C CA . GLY A 1 167 ? -0.021 10.030 0.012 1.00 96.88 167 GLY A CA 1
ATOM 1336 C C . GLY A 1 167 ? -1.419 10.192 -0.603 1.00 96.88 167 GLY A C 1
ATOM 1337 O O . GLY A 1 167 ? -2.069 11.199 -0.317 1.00 96.88 167 GLY A O 1
ATOM 1338 N N . PRO A 1 168 ? -1.925 9.226 -1.396 1.00 97.50 168 PRO A N 1
ATOM 1339 C CA . PRO A 1 168 ? -3.254 9.315 -2.006 1.00 97.50 168 PRO A CA 1
ATOM 1340 C C . PRO A 1 168 ? -4.379 9.515 -0.980 1.00 97.50 168 PRO A C 1
ATOM 1342 O O . PRO A 1 168 ? -5.340 10.219 -1.273 1.00 97.50 168 PRO A O 1
ATOM 1345 N N . PHE A 1 169 ? -4.254 8.983 0.243 1.00 98.31 169 PHE A N 1
ATOM 1346 C CA . PHE A 1 169 ? -5.265 9.188 1.285 1.00 98.31 169 PHE A CA 1
ATOM 1347 C C . PHE A 1 169 ? -5.362 10.637 1.771 1.00 98.31 169 PHE A C 1
ATOM 1349 O O . PHE A 1 169 ? -6.416 11.028 2.252 1.00 98.31 169 PHE A O 1
ATOM 1356 N N . GLU A 1 170 ? -4.314 11.453 1.636 1.00 96.19 170 GLU A N 1
ATOM 1357 C CA . GLU A 1 170 ? -4.411 12.886 1.948 1.00 96.19 170 GLU A CA 1
ATOM 1358 C C . GLU A 1 170 ? -5.170 13.649 0.858 1.00 96.19 170 GLU A C 1
ATOM 1360 O O . GLU A 1 170 ? -5.847 14.628 1.148 1.00 96.19 170 GLU A O 1
ATOM 1365 N N . ILE A 1 171 ? -5.102 13.178 -0.390 1.00 95.25 171 ILE A N 1
ATOM 1366 C CA . ILE A 1 171 ? -5.880 13.733 -1.502 1.00 95.25 171 ILE A CA 1
ATOM 1367 C C . ILE A 1 171 ? -7.370 13.413 -1.318 1.00 95.25 171 ILE A C 1
ATOM 1369 O O . ILE A 1 171 ? -8.201 14.300 -1.487 1.00 95.25 171 ILE A O 1
ATOM 1373 N N . LEU A 1 172 ? -7.690 12.181 -0.898 1.00 96.50 172 LEU A N 1
ATOM 1374 C CA . LEU A 1 172 ? -9.048 11.762 -0.515 1.00 96.50 172 LEU A CA 1
ATOM 1375 C C . LEU A 1 172 ? -9.570 12.478 0.751 1.00 96.50 172 LEU A C 1
ATOM 1377 O O . LEU A 1 172 ? -10.777 12.551 0.960 1.00 96.50 172 LEU A O 1
ATOM 1381 N N . ASP A 1 173 ? -8.666 13.016 1.575 1.00 95.56 173 ASP A N 1
ATOM 1382 C CA . ASP A 1 173 ? -8.935 13.857 2.753 1.00 95.56 173 ASP A CA 1
ATOM 1383 C C . ASP A 1 173 ? -8.822 15.362 2.432 1.00 95.56 173 ASP A C 1
ATOM 1385 O O . ASP A 1 173 ? -8.477 16.176 3.289 1.00 95.56 173 ASP A O 1
ATOM 1389 N N . ASP A 1 174 ? -9.073 15.746 1.174 1.00 92.31 174 ASP A N 1
ATOM 1390 C CA . ASP A 1 174 ? -9.162 17.138 0.717 1.00 92.31 174 ASP A CA 1
ATOM 1391 C C . ASP A 1 174 ? -7.890 18.004 0.885 1.00 92.31 174 ASP A C 1
ATOM 1393 O O . ASP A 1 174 ? -7.947 19.230 0.736 1.00 92.31 174 ASP A O 1
ATOM 1397 N N . ALA A 1 175 ? -6.705 17.425 1.123 1.00 88.00 175 ALA A N 1
ATOM 1398 C CA . ALA A 1 175 ? -5.482 18.197 1.394 1.00 88.00 175 ALA A CA 1
ATOM 1399 C C . ALA A 1 175 ? -5.078 19.157 0.252 1.00 88.00 175 ALA A C 1
ATOM 1401 O O . ALA A 1 175 ? -4.446 20.190 0.493 1.00 88.00 175 ALA A O 1
ATOM 1402 N N . LEU A 1 176 ? -5.496 18.889 -0.992 1.00 86.38 176 LEU A N 1
ATOM 1403 C CA . LEU A 1 176 ? -5.283 19.806 -2.120 1.00 86.38 176 LEU A CA 1
ATOM 1404 C C . LEU A 1 176 ? -6.020 21.137 -1.976 1.00 86.38 176 LEU A C 1
ATOM 1406 O O . LEU A 1 176 ? -5.508 22.146 -2.453 1.00 86.38 176 LEU A O 1
ATOM 1410 N N . LYS A 1 177 ? -7.153 21.184 -1.261 1.00 84.88 177 LYS A N 1
ATOM 1411 C CA . LYS A 1 177 ? -7.892 22.432 -0.990 1.00 84.88 177 LYS A CA 1
ATOM 1412 C C . LYS A 1 177 ? -7.064 23.433 -0.174 1.00 84.88 177 LYS A C 1
ATOM 1414 O O . LYS A 1 177 ? -7.360 24.624 -0.162 1.00 84.88 177 LYS A O 1
ATOM 1419 N N . GLN A 1 178 ? -6.016 22.950 0.495 1.00 85.62 178 GLN A N 1
ATOM 1420 C CA . GLN A 1 178 ? -5.077 23.733 1.301 1.00 85.62 178 GLN A CA 1
ATOM 1421 C C . GLN A 1 178 ? -3.823 24.151 0.499 1.00 85.62 178 GLN A C 1
ATOM 1423 O O . GLN A 1 178 ? -3.016 24.954 0.972 1.00 85.62 178 GLN A O 1
ATOM 1428 N N . CYS A 1 179 ? -3.642 23.626 -0.719 1.00 84.88 179 CYS A N 1
ATOM 1429 C CA . CYS A 1 179 ? -2.473 23.865 -1.562 1.00 84.88 179 CYS A CA 1
ATOM 1430 C C . CYS A 1 179 ? -2.666 25.090 -2.474 1.00 84.88 179 CYS A C 1
ATOM 1432 O O . CYS A 1 179 ? -3.684 25.237 -3.142 1.00 84.88 179 CYS A O 1
ATOM 1434 N N . LYS A 1 180 ? -1.647 25.956 -2.569 1.00 85.25 180 LYS A N 1
ATOM 1435 C CA . LYS A 1 180 ? -1.643 27.111 -3.498 1.00 85.25 180 LYS A CA 1
ATOM 1436 C C . LYS A 1 180 ? -1.247 26.746 -4.933 1.00 85.25 180 LYS A C 1
ATOM 1438 O O . LYS A 1 180 ? -1.531 27.492 -5.863 1.00 85.25 180 LYS A O 1
ATOM 1443 N N . THR A 1 181 ? -0.542 25.632 -5.094 1.00 83.62 181 THR A N 1
ATOM 1444 C CA . THR A 1 181 ? -0.012 25.098 -6.355 1.00 83.62 181 THR A CA 1
ATOM 1445 C C . THR A 1 181 ? -0.068 23.577 -6.294 1.00 83.62 181 THR A C 1
ATOM 1447 O O . THR A 1 181 ? 0.021 23.023 -5.198 1.00 83.62 181 THR A O 1
ATOM 1450 N N . VAL A 1 182 ? -0.155 22.896 -7.440 1.00 78.88 182 VAL A N 1
ATOM 1451 C CA . VAL A 1 182 ? -0.055 21.427 -7.487 1.00 78.88 182 VAL A CA 1
ATOM 1452 C C . VAL A 1 182 ? 1.303 20.999 -6.896 1.00 78.88 182 VAL A C 1
ATOM 1454 O O . VAL A 1 182 ? 2.337 21.458 -7.390 1.00 78.88 182 VAL A O 1
ATOM 1457 N N . PRO A 1 183 ? 1.342 20.188 -5.822 1.00 82.81 183 PRO A N 1
ATOM 1458 C CA . PRO A 1 183 ? 2.596 19.759 -5.210 1.00 82.81 183 PRO A CA 1
ATOM 1459 C C . PRO A 1 183 ? 3.280 18.664 -6.044 1.00 82.81 183 PRO A C 1
ATOM 1461 O O . PRO A 1 183 ? 2.642 17.981 -6.843 1.00 82.81 183 PRO A O 1
ATOM 1464 N N . ASN A 1 184 ? 4.580 18.435 -5.821 1.00 88.25 184 ASN A N 1
ATOM 1465 C CA . ASN A 1 184 ? 5.269 17.273 -6.392 1.00 88.25 184 ASN A CA 1
ATOM 1466 C C . ASN A 1 184 ? 4.906 15.996 -5.610 1.00 88.25 184 ASN A C 1
ATOM 1468 O O . ASN A 1 184 ? 5.669 15.503 -4.778 1.00 88.25 184 ASN A O 1
ATOM 1472 N N . ILE A 1 185 ? 3.717 15.475 -5.906 1.00 92.06 185 ILE A N 1
ATOM 1473 C CA . ILE A 1 185 ? 3.121 14.266 -5.323 1.00 92.06 185 ILE A CA 1
ATOM 1474 C C . ILE A 1 185 ? 3.997 13.007 -5.454 1.00 92.06 185 ILE A C 1
ATOM 1476 O O . ILE A 1 185 ? 3.880 12.107 -4.629 1.00 92.06 185 ILE A O 1
ATOM 1480 N N . HIS A 1 186 ? 4.912 12.942 -6.431 1.00 93.62 186 HIS A N 1
ATOM 1481 C CA . HIS A 1 186 ? 5.775 11.770 -6.663 1.00 93.62 186 HIS A CA 1
ATOM 1482 C C . HIS A 1 186 ? 6.926 11.637 -5.660 1.00 93.62 186 HIS A C 1
ATOM 1484 O O . HIS A 1 186 ? 7.483 10.546 -5.508 1.00 93.62 186 HIS A O 1
ATOM 1490 N N . LEU A 1 187 ? 7.301 12.735 -4.995 1.00 96.06 187 LEU A N 1
ATOM 1491 C CA . LEU A 1 187 ? 8.285 12.756 -3.904 1.00 96.06 187 LEU A CA 1
ATOM 1492 C C . LEU A 1 187 ? 7.623 12.773 -2.518 1.00 96.06 187 LEU A C 1
ATOM 1494 O O . LEU A 1 187 ? 8.305 12.625 -1.504 1.00 96.06 187 LEU A O 1
ATOM 1498 N N . HIS A 1 188 ? 6.304 12.955 -2.466 1.00 95.50 188 HIS A N 1
ATOM 1499 C CA . HIS A 1 188 ? 5.544 13.028 -1.225 1.00 95.50 188 HIS A CA 1
ATOM 1500 C C . HIS A 1 188 ? 5.538 11.665 -0.522 1.00 95.50 188 HIS A C 1
ATOM 1502 O O . HIS A 1 188 ? 5.127 10.666 -1.107 1.00 95.50 188 HIS A O 1
ATOM 1508 N N . TYR A 1 189 ? 6.051 11.617 0.710 1.00 97.00 189 TYR A N 1
ATOM 1509 C CA . TYR A 1 189 ? 6.332 10.381 1.461 1.00 97.00 189 TYR A CA 1
ATOM 1510 C C . TYR A 1 189 ? 7.203 9.335 0.729 1.00 97.00 189 TYR A C 1
ATOM 1512 O O . TYR A 1 189 ? 7.125 8.145 1.038 1.00 97.00 189 TYR A O 1
ATOM 1520 N N . ARG A 1 190 ? 8.070 9.762 -0.203 1.00 98.25 190 ARG A N 1
ATOM 1521 C CA . ARG A 1 190 ? 9.101 8.893 -0.792 1.00 98.25 190 ARG A CA 1
ATOM 1522 C C . ARG A 1 190 ? 10.309 8.795 0.145 1.00 98.25 190 ARG A C 1
ATOM 1524 O O . ARG A 1 190 ? 11.030 9.775 0.333 1.00 98.25 190 ARG A O 1
ATOM 1531 N N . TYR A 1 191 ? 10.534 7.620 0.722 1.00 98.38 191 TYR A N 1
ATOM 1532 C CA . TYR A 1 191 ? 11.676 7.327 1.588 1.00 98.38 191 TYR A CA 1
ATOM 1533 C C . TYR A 1 191 ? 12.954 7.041 0.782 1.00 98.38 191 TYR A C 1
ATOM 1535 O O . TYR A 1 191 ? 12.940 6.879 -0.437 1.00 98.38 191 TYR A O 1
ATOM 1543 N N . TYR A 1 192 ? 14.098 6.991 1.471 1.00 98.25 192 TYR A N 1
ATOM 1544 C CA . TYR A 1 192 ? 15.426 6.935 0.845 1.00 98.25 192 TYR A CA 1
ATOM 1545 C C . TYR A 1 192 ? 15.661 5.707 -0.058 1.00 98.25 192 TYR A C 1
ATOM 1547 O O . TYR A 1 192 ? 16.410 5.797 -1.030 1.00 98.25 192 TYR A O 1
ATOM 1555 N N . TYR A 1 193 ? 15.025 4.570 0.246 1.00 98.38 193 TYR A N 1
ATOM 1556 C CA . TYR A 1 193 ? 15.148 3.327 -0.526 1.00 98.38 193 TYR A CA 1
ATOM 1557 C C . TYR A 1 193 ? 13.949 3.045 -1.451 1.00 98.38 193 TYR A C 1
ATOM 1559 O O . TYR A 1 193 ? 13.921 1.995 -2.097 1.00 98.38 193 TYR A O 1
ATOM 1567 N N . ASP A 1 194 ? 12.989 3.969 -1.548 1.00 98.56 194 ASP A N 1
ATOM 1568 C CA . ASP A 1 194 ? 11.766 3.802 -2.339 1.00 98.56 194 ASP A CA 1
ATOM 1569 C C . ASP A 1 194 ? 12.061 3.968 -3.829 1.00 98.56 194 ASP A C 1
ATOM 1571 O O . ASP A 1 194 ? 12.217 5.080 -4.350 1.00 98.56 194 ASP A O 1
ATOM 1575 N N . THR A 1 195 ? 12.101 2.842 -4.536 1.00 97.69 195 THR A N 1
ATOM 1576 C CA . THR A 1 195 ? 12.270 2.818 -5.990 1.00 97.69 195 THR A CA 1
ATOM 1577 C C . THR A 1 195 ? 11.027 3.400 -6.695 1.00 97.69 195 THR A C 1
ATOM 1579 O O . THR A 1 195 ? 9.968 3.504 -6.069 1.00 97.69 195 THR A O 1
ATOM 1582 N N . PRO A 1 196 ? 11.106 3.832 -7.970 1.00 97.62 196 PRO A N 1
ATOM 1583 C CA . PRO A 1 196 ? 9.968 4.442 -8.676 1.00 97.62 196 PRO A CA 1
ATOM 1584 C C . PRO A 1 196 ? 8.695 3.581 -8.689 1.00 97.62 196 PRO A C 1
ATOM 1586 O O . PRO A 1 196 ? 7.594 4.117 -8.622 1.00 97.62 196 PRO A O 1
ATOM 1589 N N . GLU A 1 197 ? 8.862 2.258 -8.704 1.00 98.38 197 GLU A N 1
ATOM 1590 C CA . GLU A 1 197 ? 7.815 1.232 -8.625 1.00 98.38 197 GLU A CA 1
ATOM 1591 C C . GLU A 1 197 ? 7.032 1.252 -7.305 1.00 98.38 197 GLU A C 1
ATOM 1593 O O . GLU A 1 197 ? 5.915 0.736 -7.242 1.00 98.38 197 GLU A O 1
ATOM 1598 N N . PHE A 1 198 ? 7.626 1.796 -6.239 1.00 98.62 198 PHE A N 1
ATOM 1599 C CA . PHE A 1 198 ? 7.075 1.801 -4.892 1.00 98.62 198 PHE A CA 1
ATOM 1600 C C . PHE A 1 198 ? 6.470 3.166 -4.532 1.00 98.62 198 PHE A C 1
ATOM 1602 O O . PHE A 1 198 ? 7.096 4.219 -4.707 1.00 98.62 198 PHE A O 1
ATOM 1609 N N . MET A 1 199 ? 5.246 3.136 -4.001 1.00 98.44 199 MET A N 1
ATOM 1610 C CA . MET A 1 199 ? 4.488 4.312 -3.571 1.00 98.44 199 MET A CA 1
ATOM 1611 C C . 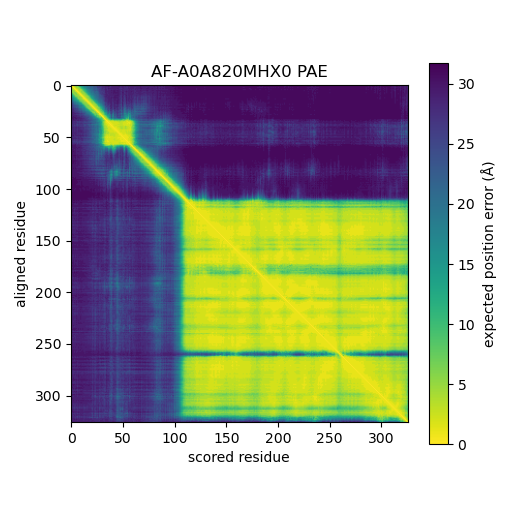MET A 1 199 ? 3.911 4.103 -2.171 1.00 98.44 199 MET A C 1
ATOM 1613 O O . MET A 1 199 ? 2.966 3.332 -1.993 1.00 98.44 199 MET A O 1
ATOM 1617 N N . THR A 1 200 ? 4.451 4.827 -1.192 1.00 98.75 200 THR A N 1
ATOM 1618 C CA . THR A 1 200 ? 3.979 4.820 0.198 1.00 98.75 200 THR A CA 1
ATOM 1619 C C . THR A 1 200 ? 2.532 5.306 0.320 1.00 98.75 200 THR A C 1
ATOM 1621 O O . THR A 1 200 ? 2.167 6.355 -0.209 1.00 98.75 200 THR A O 1
ATOM 1624 N N . VAL A 1 201 ? 1.720 4.555 1.070 1.00 98.75 201 VAL A N 1
ATOM 1625 C CA . VAL A 1 201 ? 0.318 4.890 1.393 1.00 98.75 201 VAL A CA 1
ATOM 1626 C C . VAL A 1 201 ? -0.002 4.804 2.889 1.00 98.75 201 VAL A C 1
ATOM 1628 O O . VAL A 1 201 ? -1.007 5.349 3.338 1.00 98.75 201 VAL A O 1
ATOM 1631 N N . ILE A 1 202 ? 0.862 4.168 3.687 1.00 98.75 202 ILE A N 1
ATOM 1632 C CA . ILE A 1 202 ? 0.791 4.160 5.154 1.00 98.75 202 ILE A CA 1
ATOM 1633 C C . ILE A 1 202 ? 2.198 4.383 5.708 1.00 98.75 202 ILE A C 1
ATOM 1635 O O . ILE A 1 202 ? 3.150 3.763 5.235 1.00 98.75 202 ILE A O 1
ATOM 1639 N N . ARG A 1 203 ? 2.340 5.204 6.750 1.00 98.00 203 ARG A N 1
ATOM 1640 C CA . ARG A 1 203 ? 3.606 5.383 7.482 1.00 98.00 203 ARG A CA 1
ATOM 1641 C C . ARG A 1 203 ? 3.436 5.152 8.977 1.00 98.00 203 ARG A C 1
ATOM 1643 O O . ARG A 1 203 ? 2.334 5.295 9.502 1.00 98.00 203 ARG A O 1
ATOM 1650 N N . ILE A 1 204 ? 4.533 4.876 9.674 1.00 97.69 204 ILE A N 1
ATOM 1651 C CA . ILE A 1 204 ? 4.581 4.930 11.136 1.00 97.69 204 ILE A CA 1
ATOM 1652 C C . ILE A 1 204 ? 4.678 6.381 11.638 1.00 97.69 204 ILE A C 1
ATOM 1654 O O . ILE A 1 204 ? 5.243 7.262 10.980 1.00 97.69 204 ILE A O 1
ATOM 1658 N N . LEU A 1 205 ? 4.104 6.633 12.814 1.00 96.56 205 LEU A N 1
ATOM 1659 C CA . LEU A 1 205 ? 4.185 7.916 13.519 1.00 96.56 205 LEU A CA 1
ATOM 1660 C C . LEU A 1 205 ? 5.378 8.008 14.484 1.00 96.56 205 LEU A C 1
ATOM 1662 O O . LEU A 1 205 ? 5.762 9.113 14.874 1.00 96.56 205 LEU A O 1
ATOM 1666 N N . ASP A 1 206 ? 5.973 6.873 14.862 1.00 93.88 206 ASP A N 1
ATOM 1667 C CA . ASP A 1 206 ? 7.197 6.829 15.665 1.00 93.88 206 ASP A CA 1
ATOM 1668 C C . ASP A 1 206 ? 8.363 7.468 14.902 1.00 93.88 206 ASP A C 1
ATOM 1670 O O . ASP A 1 206 ? 8.844 6.923 13.913 1.00 93.88 206 ASP A O 1
ATOM 1674 N N . LYS A 1 207 ? 8.847 8.610 15.397 1.00 91.94 207 LYS A N 1
ATOM 1675 C CA . LYS A 1 207 ? 9.948 9.373 14.791 1.00 91.94 207 LYS A CA 1
ATOM 1676 C C . LYS A 1 207 ? 11.302 8.652 14.836 1.00 91.94 207 LYS A C 1
ATOM 1678 O O . LYS A 1 207 ? 12.217 9.074 14.135 1.00 91.94 207 LYS A O 1
ATOM 1683 N N . SER A 1 208 ? 11.450 7.609 15.657 1.00 94.62 208 SER A N 1
ATOM 1684 C CA . SER A 1 208 ? 12.654 6.767 15.697 1.00 94.62 208 SER A CA 1
ATOM 1685 C C . SER A 1 208 ? 12.680 5.703 14.591 1.00 94.62 208 SER A C 1
ATOM 1687 O O . SER A 1 208 ? 13.733 5.133 14.298 1.00 94.62 208 SER A O 1
ATOM 1689 N N . SER A 1 209 ? 11.544 5.473 13.929 1.00 96.31 209 SER A N 1
ATOM 1690 C CA . SER A 1 209 ? 11.381 4.510 12.847 1.00 96.31 209 SER A CA 1
ATOM 1691 C C . SER A 1 209 ? 11.059 5.214 11.527 1.00 96.31 209 SER A C 1
ATOM 1693 O O . SER A 1 209 ? 10.468 6.291 11.491 1.00 96.31 209 SER A O 1
ATOM 1695 N N . GLN A 1 210 ? 11.435 4.590 10.415 1.00 97.75 210 GLN A N 1
ATOM 1696 C CA . GLN A 1 210 ? 10.958 4.944 9.080 1.00 97.75 210 GLN A CA 1
ATOM 1697 C C . GLN A 1 210 ? 10.204 3.761 8.461 1.00 97.75 210 GLN A C 1
ATOM 1699 O O . GLN A 1 210 ? 10.262 3.541 7.251 1.00 97.75 210 GLN A O 1
ATOM 1704 N N . PHE A 1 211 ? 9.505 2.983 9.298 1.00 98.56 211 PHE A N 1
ATOM 1705 C CA . PHE A 1 211 ? 8.593 1.944 8.838 1.00 98.56 211 PHE A CA 1
ATOM 1706 C C . PHE A 1 211 ? 7.430 2.547 8.045 1.00 98.56 211 PHE A C 1
ATOM 1708 O O . PHE A 1 211 ? 6.747 3.468 8.500 1.00 98.56 211 PHE A O 1
ATOM 1715 N N . HIS A 1 212 ? 7.185 1.997 6.864 1.00 98.81 212 HIS A N 1
ATOM 1716 C CA . HIS A 1 212 ? 6.117 2.420 5.973 1.00 98.81 212 HIS A CA 1
ATOM 1717 C C . HIS A 1 212 ? 5.652 1.247 5.097 1.00 98.81 212 HIS A C 1
ATOM 1719 O O . HIS A 1 212 ? 6.330 0.223 4.975 1.00 98.81 212 HIS A O 1
ATOM 1725 N N . ILE A 1 213 ? 4.465 1.388 4.507 1.00 98.88 213 ILE A N 1
ATOM 1726 C CA . ILE A 1 213 ? 3.831 0.416 3.613 1.00 98.88 213 ILE A CA 1
ATOM 1727 C C . ILE A 1 213 ? 3.389 1.146 2.345 1.00 98.88 213 ILE A C 1
ATOM 1729 O O . ILE A 1 213 ? 2.801 2.229 2.410 1.00 98.88 213 ILE A O 1
ATOM 1733 N N . GLY A 1 214 ? 3.644 0.532 1.195 1.00 98.88 214 GLY A N 1
ATOM 1734 C CA . GLY A 1 214 ? 3.336 1.097 -0.110 1.00 98.88 214 GLY A CA 1
ATOM 1735 C C . GLY A 1 214 ? 2.922 0.050 -1.134 1.00 98.88 214 GLY A C 1
ATOM 1736 O O . GLY A 1 214 ? 3.220 -1.138 -0.990 1.00 98.88 214 GLY A O 1
ATOM 1737 N N . TYR A 1 215 ? 2.232 0.508 -2.174 1.00 98.88 215 TYR A N 1
ATOM 1738 C CA . TYR A 1 215 ? 1.959 -0.287 -3.368 1.00 98.88 215 TYR A CA 1
ATOM 1739 C C . TYR A 1 215 ? 3.237 -0.454 -4.191 1.00 98.88 215 TYR A C 1
ATOM 1741 O O . TYR A 1 215 ? 4.024 0.485 -4.299 1.00 98.88 215 TYR A O 1
ATOM 1749 N N . TYR A 1 216 ? 3.411 -1.625 -4.803 1.00 98.69 216 TYR A N 1
ATOM 1750 C CA . TYR A 1 216 ? 4.490 -1.909 -5.746 1.00 98.69 216 TYR A CA 1
ATOM 1751 C C . TYR A 1 216 ? 3.924 -2.244 -7.132 1.00 98.69 216 TYR A C 1
ATOM 1753 O O . TYR A 1 216 ? 3.093 -3.151 -7.263 1.00 98.69 216 TYR A O 1
ATOM 1761 N N . ARG A 1 217 ? 4.379 -1.529 -8.162 1.00 98.25 217 ARG A N 1
ATOM 1762 C CA . ARG A 1 217 ? 3.979 -1.703 -9.567 1.00 98.25 217 ARG A CA 1
ATOM 1763 C C . ARG A 1 217 ? 5.156 -2.151 -10.418 1.00 98.25 217 ARG A C 1
ATOM 1765 O O . ARG A 1 217 ? 6.192 -1.505 -10.411 1.00 98.25 217 ARG A O 1
ATOM 1772 N N . ASP A 1 218 ? 4.969 -3.208 -11.200 1.00 97.75 218 ASP A N 1
ATOM 1773 C CA . ASP A 1 218 ? 5.963 -3.625 -12.197 1.00 97.75 218 ASP A CA 1
ATOM 1774 C C . ASP A 1 218 ? 5.992 -2.682 -13.424 1.00 97.75 218 ASP A C 1
ATOM 1776 O O . ASP A 1 218 ? 7.024 -2.553 -14.076 1.00 97.75 218 ASP A O 1
ATOM 1780 N N . SER A 1 219 ? 4.887 -1.977 -13.702 1.00 97.06 219 SER A N 1
ATOM 1781 C CA . SER A 1 219 ? 4.751 -0.943 -14.740 1.00 97.06 219 SER A CA 1
ATOM 1782 C C . SER A 1 219 ? 3.809 0.177 -14.259 1.00 97.06 219 SER A C 1
ATOM 1784 O O . SER A 1 219 ? 2.840 -0.137 -13.563 1.00 97.06 219 SER A O 1
ATOM 1786 N N . PRO A 1 220 ? 4.025 1.465 -14.607 1.00 96.50 220 PRO A N 1
ATOM 1787 C CA . PRO A 1 220 ? 3.079 2.541 -14.282 1.00 96.50 220 PRO A CA 1
ATOM 1788 C C . PRO A 1 220 ? 1.696 2.342 -14.925 1.00 96.50 220 PRO A C 1
ATOM 1790 O O . PRO A 1 220 ? 0.695 2.745 -14.335 1.00 96.50 220 PRO A O 1
ATOM 1793 N N . ASP A 1 221 ? 1.644 1.672 -16.081 1.00 96.56 221 ASP A N 1
ATOM 1794 C CA . ASP A 1 221 ? 0.414 1.373 -16.827 1.00 96.56 221 ASP A CA 1
ATOM 1795 C C . ASP A 1 221 ? -0.365 0.170 -16.249 1.00 96.56 221 ASP A C 1
ATOM 1797 O O . ASP A 1 221 ? -1.454 -0.156 -16.717 1.00 96.56 221 ASP A O 1
ATOM 1801 N N . GLU A 1 222 ? 0.184 -0.514 -15.238 1.00 97.19 222 GLU A N 1
ATOM 1802 C CA . GLU A 1 222 ? -0.446 -1.655 -14.569 1.00 97.19 222 GLU A CA 1
ATOM 1803 C C . GLU A 1 222 ? -0.893 -1.304 -13.139 1.00 97.19 222 GLU A C 1
ATOM 1805 O O . GLU A 1 222 ? -0.260 -0.525 -12.416 1.00 97.19 222 GLU A O 1
ATOM 1810 N N . LEU A 1 223 ? -1.983 -1.933 -12.683 1.00 98.19 223 LEU A N 1
ATOM 1811 C CA . LEU A 1 223 ? -2.374 -1.907 -11.270 1.00 98.19 223 LEU A CA 1
ATOM 1812 C C . LEU A 1 223 ? -1.301 -2.581 -10.389 1.00 98.19 223 LEU A C 1
ATOM 1814 O O . LEU A 1 223 ? -0.609 -3.488 -10.853 1.00 98.19 223 LEU A O 1
ATOM 1818 N N . PRO A 1 224 ? -1.180 -2.215 -9.096 1.00 98.44 224 PRO A N 1
ATOM 1819 C CA . PRO A 1 224 ? -0.153 -2.769 -8.221 1.00 98.44 224 PRO A CA 1
ATOM 1820 C C . PRO A 1 224 ? -0.162 -4.298 -8.150 1.00 98.44 224 PRO A C 1
ATOM 1822 O O . PRO A 1 224 ? -1.199 -4.936 -7.934 1.00 98.44 224 PRO A O 1
ATOM 1825 N N . SER A 1 225 ? 1.026 -4.888 -8.259 1.00 97.88 225 SER A N 1
ATOM 1826 C CA . SER A 1 225 ? 1.242 -6.327 -8.117 1.00 97.88 225 SER A CA 1
ATOM 1827 C C . SER A 1 225 ? 0.967 -6.788 -6.684 1.00 97.88 225 SER A C 1
ATOM 1829 O O . SER A 1 225 ? 0.393 -7.862 -6.483 1.00 97.88 225 SER A O 1
ATOM 1831 N N . PHE A 1 226 ? 1.356 -5.975 -5.697 1.00 98.75 226 PHE A N 1
ATOM 1832 C CA . PHE A 1 226 ? 1.171 -6.204 -4.260 1.00 98.75 226 PHE A CA 1
ATOM 1833 C C . PHE A 1 226 ? 1.458 -4.931 -3.448 1.00 98.75 226 PHE A C 1
ATOM 1835 O O . PHE A 1 226 ? 1.889 -3.920 -4.006 1.00 98.75 226 PHE A O 1
ATOM 1842 N N . LEU A 1 227 ? 1.275 -4.997 -2.126 1.00 98.81 227 LEU A N 1
ATOM 1843 C CA . LEU A 1 227 ? 1.885 -4.064 -1.182 1.00 98.81 227 LEU A CA 1
ATOM 1844 C C . LEU A 1 227 ? 3.129 -4.683 -0.540 1.00 98.81 227 LEU A C 1
ATOM 1846 O O . LEU A 1 227 ? 3.223 -5.899 -0.333 1.00 98.81 227 LEU A O 1
ATOM 1850 N N . ALA A 1 228 ? 4.082 -3.825 -0.200 1.00 98.75 228 ALA A N 1
ATOM 1851 C CA . ALA A 1 228 ? 5.255 -4.189 0.574 1.00 98.75 228 ALA A CA 1
ATOM 1852 C C . ALA A 1 228 ? 5.534 -3.158 1.675 1.00 98.75 228 ALA A C 1
ATOM 1854 O O . ALA A 1 228 ? 5.082 -2.016 1.614 1.00 98.75 228 ALA A O 1
ATOM 1855 N N . SER A 1 229 ? 6.294 -3.576 2.683 1.00 98.69 229 SER A N 1
ATOM 1856 C CA . SER A 1 229 ? 6.759 -2.739 3.785 1.00 98.69 229 SER A CA 1
ATOM 1857 C C . SER A 1 229 ? 8.283 -2.679 3.842 1.00 98.69 229 SER A C 1
ATOM 1859 O O . SER A 1 229 ? 8.940 -3.707 3.645 1.00 98.69 229 SER A O 1
ATOM 1861 N N . ASN A 1 230 ? 8.834 -1.527 4.211 1.00 98.69 230 ASN A N 1
ATOM 1862 C CA . ASN A 1 230 ? 10.250 -1.336 4.526 1.00 98.69 230 ASN A CA 1
ATOM 1863 C C . ASN A 1 230 ? 10.399 -0.457 5.781 1.00 98.69 230 ASN A C 1
ATOM 1865 O O . ASN A 1 230 ? 9.483 0.284 6.129 1.00 98.69 230 ASN A O 1
ATOM 1869 N N . ASN A 1 231 ? 11.543 -0.551 6.466 1.00 98.25 231 ASN A N 1
ATOM 1870 C CA . ASN A 1 231 ? 11.989 0.453 7.430 1.00 98.25 231 ASN A CA 1
ATOM 1871 C C . ASN A 1 231 ? 13.278 1.092 6.904 1.00 98.25 231 ASN A C 1
ATOM 1873 O O . ASN A 1 231 ? 14.349 0.481 6.965 1.00 98.25 231 ASN A O 1
ATOM 1877 N N . ALA A 1 232 ? 13.180 2.323 6.401 1.00 97.44 232 ALA A N 1
ATOM 1878 C CA . ALA A 1 232 ? 14.300 2.970 5.721 1.00 97.44 232 ALA A CA 1
ATOM 1879 C C . ALA A 1 232 ? 15.460 3.359 6.663 1.00 97.44 232 ALA A C 1
ATOM 1881 O O . ALA A 1 232 ? 16.572 3.592 6.191 1.00 97.44 232 ALA A O 1
ATOM 1882 N N . ASN A 1 233 ? 15.242 3.340 7.987 1.00 96.88 233 ASN A N 1
ATOM 1883 C CA . ASN A 1 233 ? 16.308 3.473 8.987 1.00 96.88 233 ASN A CA 1
ATOM 1884 C C . ASN A 1 233 ? 17.183 2.212 9.105 1.00 96.88 233 ASN A C 1
ATOM 1886 O O . ASN A 1 233 ? 18.300 2.301 9.607 1.00 96.88 233 ASN A O 1
ATOM 1890 N N . GLU A 1 234 ? 16.690 1.042 8.686 1.00 96.69 234 GLU A N 1
ATOM 1891 C CA . GLU A 1 234 ? 17.398 -0.232 8.857 1.00 96.69 234 GLU A CA 1
ATOM 1892 C C . GLU A 1 234 ? 18.182 -0.631 7.605 1.00 96.69 234 GLU A C 1
ATOM 1894 O O . GLU A 1 234 ? 19.384 -0.880 7.673 1.00 96.69 234 GLU A O 1
ATOM 1899 N N . ASN A 1 235 ? 17.500 -0.771 6.466 1.00 96.88 235 ASN A N 1
ATOM 1900 C CA . ASN A 1 235 ? 18.084 -1.289 5.229 1.00 96.88 235 ASN A CA 1
ATOM 1901 C C . ASN A 1 235 ? 17.144 -1.073 4.029 1.00 96.88 235 ASN A C 1
ATOM 1903 O O . ASN A 1 235 ? 16.009 -0.627 4.166 1.00 96.88 235 ASN A O 1
ATOM 1907 N N . ASN A 1 236 ? 17.615 -1.445 2.841 1.00 96.50 236 ASN A N 1
ATOM 1908 C CA . ASN A 1 236 ? 16.889 -1.325 1.578 1.00 96.50 236 ASN A CA 1
ATOM 1909 C C . ASN A 1 236 ? 15.958 -2.509 1.252 1.00 96.50 236 ASN A C 1
ATOM 1911 O O . ASN A 1 236 ? 15.500 -2.601 0.115 1.00 96.50 236 ASN A O 1
ATOM 1915 N N . ARG A 1 237 ? 15.721 -3.454 2.172 1.00 97.56 237 ARG A N 1
ATOM 1916 C CA . ARG A 1 237 ? 14.950 -4.675 1.892 1.00 97.56 237 ARG A CA 1
ATOM 1917 C C . ARG A 1 237 ? 13.474 -4.475 2.193 1.00 97.56 237 ARG A C 1
ATOM 1919 O O . ARG A 1 237 ? 13.094 -4.050 3.282 1.00 97.56 237 ARG A O 1
ATOM 1926 N N . PHE A 1 238 ? 12.639 -4.841 1.232 1.00 98.44 238 PHE A N 1
ATOM 1927 C CA . PHE A 1 238 ? 11.191 -4.761 1.346 1.00 98.44 238 PHE A CA 1
ATOM 1928 C C . PHE A 1 238 ? 10.617 -6.161 1.566 1.00 98.44 238 PHE A C 1
ATOM 1930 O O . PHE A 1 238 ? 11.080 -7.145 0.974 1.00 98.44 238 PHE A O 1
ATOM 1937 N N . LYS A 1 239 ? 9.587 -6.238 2.410 1.00 98.25 239 LYS A N 1
ATOM 1938 C CA . LYS A 1 239 ? 8.807 -7.446 2.681 1.00 98.25 239 LYS A CA 1
ATOM 1939 C C . LYS A 1 239 ? 7.420 -7.293 2.058 1.00 98.25 239 LYS A C 1
ATOM 1941 O O . LYS A 1 239 ? 6.722 -6.341 2.383 1.00 98.25 239 LYS A O 1
ATOM 1946 N N . ILE A 1 240 ? 7.006 -8.227 1.202 1.00 98.44 240 ILE A N 1
ATOM 1947 C CA . ILE A 1 240 ? 5.618 -8.292 0.709 1.00 98.44 240 ILE A CA 1
ATOM 1948 C C . ILE A 1 240 ? 4.682 -8.511 1.907 1.00 98.44 240 ILE A C 1
ATOM 1950 O O . ILE A 1 240 ? 4.977 -9.345 2.763 1.00 98.44 240 ILE A O 1
ATOM 1954 N N . CYS A 1 241 ? 3.584 -7.757 1.982 1.00 97.94 241 CYS A N 1
ATOM 1955 C CA . CYS A 1 241 ? 2.641 -7.799 3.107 1.00 97.94 241 CYS A CA 1
ATOM 1956 C C . CYS A 1 241 ? 1.180 -8.086 2.710 1.00 97.94 241 CYS A C 1
ATOM 1958 O O . CYS A 1 241 ? 0.319 -8.147 3.582 1.00 97.94 241 CYS A O 1
ATOM 1960 N N . GLY A 1 242 ? 0.902 -8.306 1.423 1.00 98.31 242 GLY A N 1
ATOM 1961 C CA . GLY A 1 242 ? -0.415 -8.676 0.899 1.00 98.31 242 GLY A CA 1
ATOM 1962 C C . GLY A 1 242 ? -0.593 -8.211 -0.545 1.00 98.31 242 GLY A C 1
ATOM 1963 O O . GLY A 1 242 ? 0.197 -7.404 -1.032 1.00 98.31 242 GLY A O 1
ATOM 1964 N N . ASP A 1 243 ? -1.616 -8.697 -1.253 1.00 98.19 243 ASP A N 1
ATOM 1965 C CA . ASP A 1 243 ? -1.933 -8.209 -2.610 1.00 98.19 243 ASP A CA 1
ATOM 1966 C C . ASP A 1 243 ? -2.946 -7.055 -2.654 1.00 98.19 243 ASP A C 1
ATOM 1968 O O . ASP A 1 243 ? -3.254 -6.556 -3.739 1.00 98.19 243 ASP A O 1
ATOM 1972 N N . ASN A 1 244 ? -3.412 -6.645 -1.472 1.00 98.81 244 ASN A N 1
ATOM 1973 C CA . ASN A 1 244 ? -4.337 -5.552 -1.205 1.00 98.81 244 ASN A CA 1
ATOM 1974 C C . ASN A 1 244 ? -4.064 -4.949 0.193 1.00 98.81 244 ASN A C 1
ATOM 1976 O O . ASN A 1 244 ? -3.431 -5.577 1.050 1.00 98.81 244 ASN A O 1
ATOM 1980 N N . ILE A 1 245 ? -4.537 -3.729 0.436 1.00 98.88 245 ILE A N 1
ATOM 1981 C CA . ILE A 1 245 ? -4.240 -2.953 1.645 1.00 98.88 245 ILE A CA 1
ATOM 1982 C C . ILE A 1 245 ? -4.871 -3.528 2.923 1.00 98.88 245 ILE A C 1
ATOM 1984 O O . ILE A 1 245 ? -4.273 -3.412 3.996 1.00 98.88 245 ILE A O 1
ATOM 1988 N N . PHE A 1 246 ? -6.010 -4.227 2.827 1.00 98.81 246 PHE A N 1
ATOM 1989 C CA . PHE A 1 246 ? -6.607 -4.915 3.977 1.00 98.81 246 PHE A CA 1
ATOM 1990 C C . PHE A 1 246 ? -5.670 -6.014 4.494 1.00 98.81 246 PHE A C 1
ATOM 1992 O O . PHE A 1 246 ? -5.399 -6.056 5.693 1.00 98.81 246 PHE A O 1
ATOM 1999 N N . ALA A 1 247 ? -5.102 -6.839 3.606 1.00 98.75 247 ALA A N 1
ATOM 2000 C CA . ALA A 1 247 ? -4.112 -7.859 3.968 1.00 98.75 247 ALA A CA 1
ATOM 2001 C C . ALA A 1 247 ? -2.860 -7.258 4.633 1.00 98.75 247 ALA A C 1
ATOM 2003 O O . ALA A 1 247 ? -2.372 -7.795 5.632 1.00 98.75 247 ALA A O 1
ATOM 2004 N N . ALA A 1 248 ? -2.375 -6.118 4.130 1.00 98.69 248 ALA A N 1
ATOM 2005 C CA . ALA A 1 248 ? -1.207 -5.430 4.676 1.00 98.69 248 ALA A CA 1
ATOM 20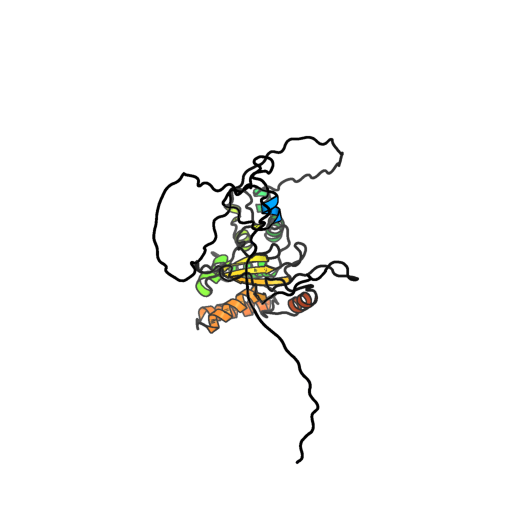06 C C . ALA A 1 248 ? -1.446 -4.896 6.100 1.00 98.69 248 ALA A C 1
ATOM 2008 O O . ALA A 1 248 ? -0.655 -5.166 7.011 1.00 98.69 248 ALA A O 1
ATOM 2009 N N . VAL A 1 249 ? -2.559 -4.185 6.312 1.00 98.56 249 VAL A N 1
ATOM 2010 C CA . VAL A 1 249 ? -2.940 -3.646 7.628 1.00 98.56 249 VAL A CA 1
ATOM 2011 C C . VAL A 1 249 ? -3.258 -4.773 8.607 1.00 98.56 249 VAL A C 1
ATOM 2013 O O . VAL A 1 249 ? -2.791 -4.734 9.744 1.00 98.56 249 VAL A O 1
ATOM 2016 N N . TYR A 1 250 ? -3.971 -5.812 8.164 1.00 98.19 250 TYR A N 1
ATOM 2017 C CA . TYR A 1 250 ? -4.264 -7.002 8.963 1.00 98.19 250 TYR A CA 1
ATOM 2018 C C . TYR A 1 250 ? -2.989 -7.712 9.430 1.00 98.19 250 TYR A C 1
ATOM 2020 O O . TYR A 1 250 ? -2.828 -7.987 10.621 1.00 98.19 250 TYR A O 1
ATOM 2028 N N . SER A 1 251 ? -2.047 -7.959 8.515 1.00 96.44 251 SER A N 1
ATOM 2029 C CA . SER A 1 251 ? -0.777 -8.629 8.817 1.00 96.44 251 SER A CA 1
ATOM 2030 C C . SER A 1 251 ? 0.057 -7.843 9.832 1.00 96.44 251 SER A C 1
ATOM 2032 O O . SER A 1 251 ? 0.589 -8.430 10.780 1.00 96.44 251 SER A O 1
ATOM 2034 N N . TYR A 1 252 ? 0.118 -6.513 9.692 1.00 96.94 252 TYR A N 1
ATOM 2035 C CA . TYR A 1 252 ? 0.780 -5.642 10.665 1.00 96.94 252 TYR A CA 1
ATOM 2036 C C . TYR A 1 252 ? 0.065 -5.672 12.023 1.00 96.94 252 TYR A C 1
ATOM 2038 O O . TYR A 1 252 ? 0.685 -5.998 13.036 1.00 96.94 252 TYR A O 1
ATOM 2046 N N . ALA A 1 253 ? -1.244 -5.417 12.054 1.00 95.81 253 ALA A N 1
ATOM 2047 C CA . ALA A 1 253 ? -2.054 -5.393 13.271 1.00 95.81 253 ALA A CA 1
ATOM 2048 C C . ALA A 1 253 ? -1.978 -6.715 14.057 1.00 95.81 253 ALA A C 1
ATOM 2050 O O . ALA A 1 253 ? -1.787 -6.717 15.275 1.00 95.81 253 ALA A O 1
ATOM 2051 N N . ARG A 1 254 ? -2.012 -7.854 13.356 1.00 94.12 254 ARG A N 1
ATOM 2052 C CA . ARG A 1 254 ? -1.847 -9.188 13.946 1.00 94.12 254 ARG A CA 1
ATOM 2053 C C . ARG A 1 254 ? -0.436 -9.427 14.493 1.00 94.12 254 ARG A C 1
ATOM 2055 O O . ARG A 1 254 ? -0.289 -10.163 15.467 1.00 94.12 254 ARG A O 1
ATOM 2062 N N . SER A 1 255 ? 0.599 -8.812 13.912 1.00 93.12 255 SER A N 1
ATOM 2063 C CA . SER A 1 255 ? 1.963 -8.858 14.462 1.00 93.12 255 SER A CA 1
ATOM 2064 C C . SER A 1 255 ? 2.084 -8.076 15.777 1.00 93.12 255 SER A C 1
ATOM 2066 O O . SER A 1 255 ? 2.6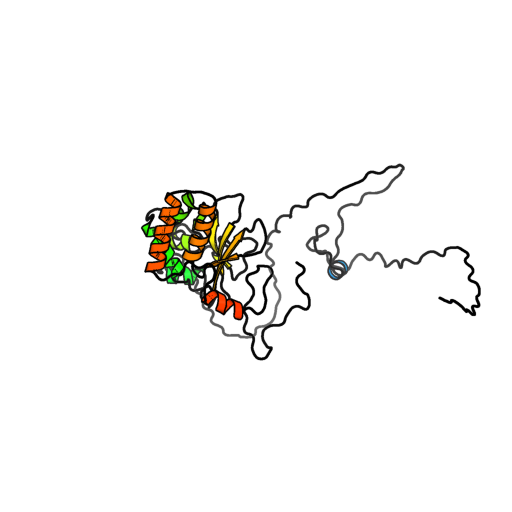89 -8.580 16.720 1.00 93.12 255 SER A O 1
ATOM 2068 N N . ILE A 1 256 ? 1.413 -6.923 15.893 1.00 91.06 256 ILE A N 1
ATOM 2069 C CA . ILE A 1 256 ? 1.356 -6.131 17.132 1.00 91.06 256 ILE A CA 1
ATOM 2070 C C . ILE A 1 256 ? 0.556 -6.858 18.223 1.00 91.06 256 ILE A C 1
ATOM 2072 O O . ILE A 1 256 ? 0.982 -6.869 19.380 1.00 91.06 256 ILE A O 1
ATOM 2076 N N . LEU A 1 257 ? -0.557 -7.516 17.866 1.00 88.88 257 LEU A N 1
ATOM 2077 C CA . LEU A 1 257 ? -1.387 -8.279 18.810 1.00 88.88 257 LEU A CA 1
ATOM 2078 C C . LEU A 1 257 ? -0.631 -9.467 19.431 1.00 88.88 257 LEU A C 1
ATOM 2080 O O . LEU A 1 257 ? -0.796 -9.747 20.615 1.00 88.88 257 LEU A O 1
ATOM 2084 N N . LYS A 1 258 ? 0.245 -10.143 18.671 1.00 82.56 258 LYS A N 1
ATOM 2085 C CA . LYS A 1 258 ? 1.121 -11.204 19.216 1.00 82.56 258 LYS A CA 1
ATOM 2086 C C . LYS A 1 258 ? 2.048 -10.701 20.328 1.00 82.56 258 LYS A C 1
ATOM 2088 O O . LYS A 1 258 ? 2.432 -11.489 21.184 1.00 82.56 258 LYS A O 1
ATOM 2093 N N . SER A 1 259 ? 2.383 -9.412 20.312 1.00 74.62 259 SER A N 1
ATOM 2094 C CA . SER A 1 259 ? 3.245 -8.763 21.302 1.00 74.62 259 SER A CA 1
ATOM 2095 C C . SER A 1 259 ? 2.466 -8.056 22.422 1.00 74.62 259 SER A C 1
ATOM 2097 O O . SER A 1 259 ? 3.069 -7.691 23.425 1.00 74.62 259 SER A O 1
ATOM 2099 N N . ASN A 1 260 ? 1.153 -7.828 22.267 1.00 71.88 260 ASN A N 1
ATOM 2100 C CA . ASN A 1 260 ? 0.313 -7.090 23.219 1.00 71.88 260 ASN A CA 1
ATOM 2101 C C . ASN A 1 260 ? -1.158 -7.538 23.154 1.00 71.88 260 ASN A C 1
ATOM 2103 O O . ASN A 1 260 ? -1.814 -7.349 22.131 1.00 71.88 260 ASN A O 1
ATOM 2107 N N . SER A 1 261 ? -1.737 -7.997 24.267 1.00 65.06 261 SER A N 1
ATOM 2108 C CA . SER A 1 261 ? -3.181 -8.274 24.343 1.00 65.06 261 SER A CA 1
ATOM 2109 C C . SER A 1 261 ? -3.983 -6.988 24.588 1.00 65.06 261 SER A C 1
ATOM 2111 O O . SER A 1 261 ? -4.094 -6.538 25.727 1.00 65.06 261 SER A O 1
ATOM 2113 N N . LYS A 1 262 ? -4.559 -6.403 23.529 1.00 82.38 262 LYS A N 1
ATOM 2114 C CA . LYS A 1 262 ? -5.466 -5.239 23.599 1.00 82.38 262 LYS A CA 1
ATOM 2115 C C . LYS A 1 262 ? -6.826 -5.577 22.982 1.00 82.38 262 LYS A C 1
ATOM 2117 O O . LYS A 1 262 ? -6.879 -5.930 21.805 1.00 82.38 262 LYS A O 1
ATOM 2122 N N . THR A 1 263 ? -7.911 -5.414 23.739 1.00 88.94 263 THR A N 1
ATOM 2123 C CA . THR A 1 263 ? -9.287 -5.704 23.285 1.00 88.94 263 THR A CA 1
ATOM 2124 C C . THR A 1 263 ? -9.676 -4.883 22.054 1.00 88.94 263 THR A C 1
ATOM 2126 O O . THR A 1 263 ? -10.166 -5.439 21.078 1.00 88.94 263 THR A O 1
ATOM 2129 N N . ASP A 1 264 ? -9.365 -3.585 22.035 1.00 89.88 264 ASP A N 1
ATOM 2130 C CA . ASP A 1 264 ? -9.718 -2.700 20.913 1.00 89.88 264 ASP A CA 1
ATOM 2131 C C . ASP A 1 264 ? -9.037 -3.110 19.598 1.00 89.88 264 ASP A C 1
ATOM 2133 O O . ASP A 1 264 ? -9.613 -2.977 18.520 1.00 89.88 264 ASP A O 1
ATOM 2137 N N . LEU A 1 265 ? -7.828 -3.679 19.682 1.00 92.75 265 LEU A N 1
ATOM 2138 C CA . LEU A 1 265 ? -7.109 -4.219 18.527 1.00 92.75 265 LEU A CA 1
ATOM 2139 C C . LEU A 1 265 ? -7.749 -5.520 18.013 1.00 92.75 265 LEU A C 1
ATOM 2141 O O . LEU A 1 265 ? -7.759 -5.753 16.808 1.00 92.75 265 LEU A O 1
ATOM 2145 N N . GLN A 1 266 ? -8.309 -6.350 18.900 1.00 94.12 266 GLN A N 1
ATOM 2146 C CA . GLN A 1 266 ? -9.074 -7.543 18.512 1.00 94.12 266 GLN A CA 1
ATOM 2147 C C . GLN A 1 266 ? -10.404 -7.164 17.842 1.00 94.12 266 GLN A C 1
ATOM 2149 O O . GLN A 1 266 ? -10.756 -7.749 16.817 1.00 94.12 266 GLN A O 1
ATOM 2154 N N . ASN A 1 267 ? -11.097 -6.147 18.364 1.00 94.19 267 ASN A N 1
ATOM 2155 C CA . ASN A 1 267 ? -12.317 -5.606 17.759 1.00 94.19 267 ASN A CA 1
ATOM 2156 C C . ASN A 1 267 ? -12.027 -5.054 16.353 1.00 94.19 267 ASN A C 1
ATOM 2158 O O . ASN A 1 267 ? -12.630 -5.505 15.384 1.00 94.19 267 ASN A O 1
ATOM 2162 N N . PHE A 1 268 ? -11.012 -4.190 16.214 1.00 95.44 268 PHE A N 1
ATOM 2163 C CA . PHE A 1 268 ? -10.579 -3.656 14.917 1.00 95.44 268 PHE A CA 1
ATOM 2164 C C . PHE A 1 268 ? -10.216 -4.753 13.902 1.00 95.44 268 PHE A C 1
ATOM 2166 O O . PHE A 1 268 ? -10.603 -4.671 12.737 1.00 95.44 268 PHE A O 1
ATOM 2173 N N . LEU A 1 269 ? -9.496 -5.798 14.330 1.00 96.50 269 LEU A N 1
ATOM 2174 C CA . LEU A 1 269 ? -9.183 -6.945 13.471 1.00 96.50 269 LEU A CA 1
ATOM 2175 C C . LEU A 1 269 ? -10.451 -7.689 13.025 1.00 96.50 269 LEU A C 1
ATOM 2177 O O . LEU A 1 269 ? -10.539 -8.069 11.862 1.00 96.50 269 LEU A O 1
ATOM 2181 N N . THR A 1 270 ? -11.437 -7.847 13.911 1.00 97.00 270 THR A N 1
ATOM 2182 C CA . THR A 1 270 ? -12.724 -8.502 13.611 1.00 97.00 270 THR A CA 1
ATOM 2183 C C . THR A 1 270 ? -13.552 -7.693 12.606 1.00 97.00 270 THR A C 1
ATOM 2185 O O . THR A 1 270 ? -14.121 -8.259 11.667 1.00 97.00 270 THR A O 1
ATOM 2188 N N . ASP A 1 271 ? -13.581 -6.367 12.751 1.00 97.69 271 ASP A N 1
ATOM 2189 C CA . ASP A 1 271 ? -14.258 -5.461 11.818 1.00 97.69 271 ASP A CA 1
ATOM 2190 C C . ASP A 1 271 ? -13.583 -5.473 10.438 1.00 97.69 271 ASP A C 1
ATOM 2192 O O . ASP A 1 271 ? -14.262 -5.557 9.409 1.00 97.69 271 ASP A O 1
ATOM 2196 N N . LEU A 1 272 ? -12.245 -5.460 10.407 1.00 98.44 272 LEU A N 1
ATOM 2197 C CA . LEU A 1 272 ? -11.448 -5.547 9.181 1.00 98.44 272 LEU A CA 1
ATOM 2198 C C . LEU A 1 272 ? -11.661 -6.896 8.475 1.00 98.44 272 LEU A C 1
ATOM 2200 O O . LEU A 1 272 ? -11.941 -6.910 7.277 1.00 98.44 272 LEU A O 1
ATOM 2204 N N . GLU A 1 273 ? -11.606 -8.019 9.202 1.00 98.50 273 GLU A N 1
ATOM 2205 C CA . GLU A 1 273 ? -11.921 -9.358 8.676 1.00 98.50 273 GLU A CA 1
ATOM 2206 C C . GLU A 1 273 ? -13.334 -9.419 8.083 1.00 98.50 273 GLU A C 1
ATOM 2208 O O . GLU A 1 273 ? -13.530 -9.932 6.976 1.00 98.50 273 GLU A O 1
ATOM 2213 N N . THR A 1 274 ? -14.317 -8.851 8.784 1.00 98.62 274 THR A N 1
ATOM 2214 C CA . THR A 1 274 ? -15.716 -8.820 8.343 1.00 98.62 274 THR A CA 1
ATOM 2215 C C . THR A 1 274 ? -15.886 -7.988 7.071 1.00 98.62 274 THR A C 1
ATOM 2217 O O . THR A 1 274 ? -16.547 -8.436 6.126 1.00 98.62 274 THR A O 1
ATOM 2220 N N . TYR A 1 275 ? -15.258 -6.810 7.001 1.00 98.69 275 TYR A N 1
ATOM 2221 C CA . TYR A 1 275 ? -15.300 -5.948 5.820 1.00 98.69 275 TYR A CA 1
ATOM 2222 C C . TYR A 1 275 ? -14.594 -6.598 4.624 1.00 98.69 275 TYR A C 1
ATOM 2224 O O . TYR A 1 275 ? -15.199 -6.739 3.560 1.00 98.69 275 TYR A O 1
ATOM 2232 N N . ALA A 1 276 ? -13.357 -7.072 4.804 1.00 98.62 276 ALA A N 1
ATOM 2233 C CA . ALA A 1 276 ? -12.575 -7.724 3.755 1.00 98.62 276 ALA A CA 1
ATOM 2234 C C . ALA A 1 276 ? -13.307 -8.949 3.185 1.00 98.62 276 ALA A C 1
ATOM 2236 O O . ALA A 1 276 ? -13.466 -9.060 1.969 1.00 98.62 276 AL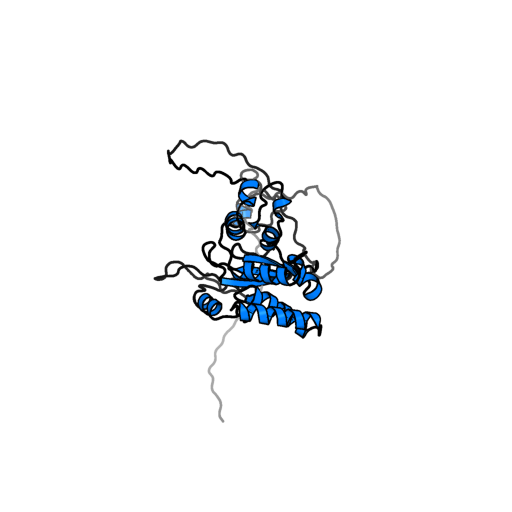A A O 1
ATOM 2237 N N . LYS A 1 277 ? -13.868 -9.810 4.046 1.00 98.50 277 LYS A N 1
ATOM 2238 C CA . LYS A 1 277 ? -14.667 -10.974 3.633 1.00 98.50 277 LYS A CA 1
ATOM 2239 C C . LYS A 1 277 ? -15.910 -10.579 2.833 1.00 98.50 277 LYS A C 1
ATOM 2241 O O . LYS A 1 277 ? -16.185 -11.185 1.798 1.00 98.50 277 LYS A O 1
ATOM 2246 N N . LYS A 1 278 ? -16.655 -9.564 3.283 1.00 98.44 278 LYS A N 1
ATOM 2247 C CA . LYS A 1 278 ? -17.848 -9.052 2.586 1.00 98.44 278 LYS A CA 1
ATOM 2248 C C . LYS A 1 278 ? -17.498 -8.460 1.212 1.00 98.44 278 LYS A C 1
ATOM 2250 O O . LYS A 1 278 ? -18.242 -8.672 0.258 1.00 98.44 278 LYS A O 1
ATOM 2255 N N . HIS A 1 279 ? -16.370 -7.757 1.110 1.00 98.31 279 HIS A N 1
ATOM 2256 C CA . HIS A 1 279 ? -15.907 -7.083 -0.109 1.00 98.31 279 HIS A CA 1
ATOM 2257 C C . HIS A 1 279 ? -14.956 -7.957 -0.965 1.00 98.31 279 HIS A C 1
ATOM 2259 O O . HIS A 1 279 ? -14.498 -7.525 -2.017 1.00 98.31 279 HIS A O 1
ATOM 2265 N N . LYS A 1 280 ? -14.754 -9.229 -0.577 1.00 98.19 280 LYS A N 1
ATOM 2266 C CA . LYS A 1 280 ? -13.973 -10.272 -1.276 1.00 98.19 280 LYS A CA 1
ATOM 2267 C C . LYS A 1 280 ? -12.463 -10.001 -1.400 1.00 98.19 280 LYS A C 1
ATOM 2269 O O . LYS A 1 280 ? -11.824 -10.514 -2.318 1.00 98.19 280 LYS A O 1
ATOM 2274 N N . TYR A 1 281 ? -11.881 -9.270 -0.455 1.00 98.50 281 TYR A N 1
ATOM 2275 C CA . TYR A 1 281 ? -10.429 -9.133 -0.328 1.00 98.50 281 TYR A CA 1
ATOM 2276 C C . TYR A 1 281 ? -9.848 -10.293 0.493 1.00 98.50 281 TYR A C 1
ATOM 2278 O O . TYR A 1 281 ? -10.366 -10.619 1.563 1.00 98.50 281 TYR A O 1
ATOM 2286 N N . SER A 1 282 ? -8.777 -10.931 -0.001 1.00 98.25 282 SER A N 1
ATOM 2287 C CA . SER A 1 282 ? -8.014 -11.895 0.808 1.00 98.25 282 SER A CA 1
ATOM 2288 C C . SER A 1 282 ? -7.213 -11.156 1.883 1.00 98.25 282 SER A C 1
ATOM 2290 O O . SER A 1 282 ? -6.813 -10.013 1.680 1.00 98.25 282 SER A O 1
ATOM 2292 N N . LEU A 1 283 ? -6.953 -11.821 3.009 1.00 98.62 283 LEU A N 1
ATOM 2293 C CA . LEU A 1 283 ? -6.057 -11.351 4.068 1.00 98.62 283 LEU A CA 1
ATOM 2294 C C . LEU A 1 283 ? -4.742 -12.149 4.132 1.00 98.62 283 LEU A C 1
ATOM 2296 O O . LEU A 1 283 ? -3.979 -12.011 5.088 1.00 98.62 283 LEU A O 1
ATOM 2300 N N . ASP A 1 284 ? -4.471 -12.983 3.124 1.00 97.62 284 ASP A N 1
ATOM 2301 C CA . ASP A 1 284 ? -3.226 -13.740 3.020 1.00 97.62 284 ASP A CA 1
ATOM 2302 C C . ASP A 1 284 ? -2.049 -12.822 2.652 1.00 97.62 284 ASP A C 1
ATOM 2304 O O . ASP A 1 284 ? -2.116 -12.040 1.702 1.00 97.62 284 ASP A O 1
ATOM 2308 N N . GLU A 1 285 ? -0.914 -12.988 3.338 1.00 96.50 285 GLU A N 1
ATOM 2309 C CA . GLU A 1 285 ? 0.329 -12.261 3.027 1.00 96.50 285 GLU A CA 1
ATOM 2310 C C . GLU A 1 285 ? 0.835 -12.566 1.599 1.00 96.50 285 GLU A C 1
ATOM 2312 O O . GLU A 1 285 ? 1.436 -11.711 0.950 1.00 96.50 285 GLU A O 1
ATOM 2317 N N . ILE A 1 286 ? 0.580 -13.783 1.093 1.00 97.31 286 ILE A N 1
ATOM 2318 C CA . ILE A 1 286 ? 0.999 -14.260 -0.233 1.00 97.31 286 ILE A CA 1
ATOM 2319 C C . ILE A 1 286 ? -0.169 -14.969 -0.931 1.00 97.31 286 ILE A C 1
ATOM 2321 O O . ILE A 1 286 ? -0.491 -16.115 -0.621 1.00 97.31 286 ILE A O 1
ATOM 2325 N N . THR A 1 287 ? -0.753 -14.317 -1.934 1.00 97.81 287 THR A N 1
ATOM 2326 C CA . THR A 1 287 ? -1.885 -14.839 -2.717 1.00 97.81 287 THR A CA 1
ATOM 2327 C C . THR A 1 287 ? -1.442 -15.548 -4.010 1.00 97.81 287 THR A C 1
ATOM 2329 O O . THR A 1 287 ? -0.280 -15.438 -4.432 1.00 97.81 287 THR A O 1
ATOM 2332 N N . PRO A 1 288 ? -2.353 -16.249 -4.720 1.00 98.06 288 PRO A N 1
ATOM 2333 C CA . PRO A 1 288 ? -2.081 -16.771 -6.058 1.00 98.06 288 PRO A CA 1
ATOM 2334 C C . PRO A 1 288 ? -1.609 -15.701 -7.057 1.00 98.06 288 PRO A C 1
ATOM 2336 O O . PRO A 1 288 ? -0.704 -15.989 -7.840 1.00 98.06 288 PRO A O 1
ATOM 2339 N N . LYS A 1 289 ? -2.130 -14.462 -6.988 1.00 96.88 289 LYS A N 1
ATOM 2340 C CA . LYS A 1 289 ? -1.684 -13.315 -7.809 1.00 96.88 289 LYS A CA 1
ATOM 2341 C C . LYS A 1 289 ? -0.190 -13.039 -7.603 1.00 96.88 289 LYS A C 1
ATOM 2343 O O . LYS A 1 289 ? 0.576 -13.026 -8.567 1.00 96.88 289 LYS A O 1
ATOM 2348 N N . ILE A 1 290 ? 0.245 -12.925 -6.344 1.00 97.94 290 ILE A N 1
ATOM 2349 C CA . ILE A 1 290 ? 1.662 -12.738 -5.990 1.00 97.94 290 ILE A CA 1
ATOM 2350 C C . ILE A 1 290 ? 2.516 -13.908 -6.492 1.00 97.94 290 ILE A C 1
ATOM 2352 O O . ILE A 1 290 ? 3.601 -13.697 -7.033 1.00 97.94 290 ILE A O 1
ATOM 2356 N N . ASN A 1 291 ? 2.038 -15.147 -6.352 1.00 97.88 291 ASN A N 1
ATOM 2357 C CA . ASN A 1 291 ? 2.775 -16.327 -6.806 1.00 97.88 291 ASN A CA 1
ATOM 2358 C C . ASN A 1 291 ? 2.876 -16.428 -8.339 1.00 97.88 291 ASN A C 1
ATOM 2360 O O . ASN A 1 291 ? 3.893 -16.906 -8.841 1.00 97.88 291 ASN A O 1
ATOM 2364 N N . VAL A 1 292 ? 1.883 -15.944 -9.094 1.00 97.44 292 VAL A N 1
ATOM 2365 C CA . VAL A 1 292 ? 1.982 -15.788 -10.556 1.00 97.44 292 VAL A CA 1
ATOM 2366 C C . VAL A 1 292 ? 3.035 -14.738 -10.910 1.00 97.44 292 VAL A C 1
ATOM 2368 O O . VAL A 1 292 ? 3.912 -15.027 -11.721 1.00 97.44 292 VAL A O 1
ATOM 2371 N N . ARG A 1 293 ? 3.028 -13.565 -10.259 1.00 97.38 293 ARG A N 1
ATOM 2372 C CA . ARG A 1 293 ? 4.052 -12.528 -10.480 1.00 97.38 293 ARG A CA 1
ATOM 2373 C C . ARG A 1 293 ? 5.454 -13.041 -10.145 1.00 97.38 293 ARG A C 1
ATOM 2375 O O . ARG A 1 293 ? 6.358 -12.865 -10.950 1.00 97.38 293 ARG A O 1
ATOM 2382 N N . LYS A 1 294 ? 5.645 -13.753 -9.025 1.00 96.81 294 LYS A N 1
ATOM 2383 C CA . LYS A 1 294 ? 6.940 -14.363 -8.646 1.00 96.81 294 LYS A CA 1
ATOM 2384 C C . LYS A 1 294 ? 7.530 -15.278 -9.729 1.00 96.81 294 LYS A C 1
ATOM 2386 O O . LYS A 1 294 ? 8.746 -15.323 -9.856 1.00 96.81 294 LYS A O 1
ATOM 2391 N N . LYS A 1 295 ? 6.700 -15.969 -10.521 1.00 96.75 295 LYS A N 1
ATOM 2392 C CA . LYS A 1 295 ? 7.153 -16.803 -11.653 1.00 96.75 295 LYS A CA 1
ATOM 2393 C C . LYS A 1 295 ? 7.612 -15.993 -12.874 1.00 96.75 295 LYS A C 1
ATOM 2395 O O . LYS A 1 295 ? 8.325 -16.541 -13.703 1.00 96.75 295 LYS A O 1
ATOM 2400 N N . LYS A 1 296 ? 7.208 -14.722 -12.988 1.00 96.38 296 LYS A N 1
ATOM 2401 C CA . LYS A 1 296 ? 7.622 -13.789 -14.053 1.00 96.38 296 LYS A CA 1
ATOM 2402 C C . LYS A 1 296 ? 8.886 -12.985 -13.711 1.00 96.38 296 LYS A C 1
ATOM 2404 O O . LYS A 1 296 ? 9.372 -12.247 -14.557 1.00 96.38 296 LYS A O 1
ATOM 2409 N N . VAL A 1 297 ? 9.399 -13.080 -12.480 1.00 97.00 297 VAL A N 1
ATOM 2410 C CA . VAL A 1 297 ? 10.564 -12.301 -12.028 1.00 97.00 297 VAL A CA 1
ATOM 2411 C C . VAL A 1 297 ? 11.831 -12.787 -12.730 1.00 97.00 297 VAL A C 1
ATOM 2413 O O . VAL A 1 297 ? 12.272 -13.911 -12.498 1.00 97.00 297 VAL A O 1
ATOM 2416 N N . ASN A 1 298 ? 12.455 -11.928 -13.537 1.00 95.75 298 ASN A N 1
ATOM 2417 C CA . ASN A 1 298 ? 13.692 -12.249 -14.257 1.00 95.75 298 ASN A CA 1
ATOM 2418 C C . ASN A 1 298 ? 14.887 -12.331 -13.292 1.00 95.75 298 ASN A C 1
ATOM 2420 O O . ASN A 1 298 ? 15.779 -13.163 -13.458 1.00 95.75 298 ASN A O 1
ATOM 2424 N N . CYS A 1 299 ? 14.903 -11.478 -12.260 1.00 93.69 299 CYS A N 1
ATOM 2425 C CA . CYS A 1 299 ? 15.853 -11.575 -11.156 1.00 93.69 299 CYS A CA 1
ATOM 2426 C C . CYS A 1 299 ? 15.354 -10.919 -9.868 1.00 93.69 299 CYS A C 1
ATOM 2428 O O . CYS A 1 299 ? 14.674 -9.893 -9.871 1.00 93.69 299 CYS A O 1
ATOM 2430 N N . THR A 1 300 ? 15.762 -11.475 -8.728 1.00 91.88 300 THR A N 1
ATOM 2431 C CA . THR A 1 300 ? 15.636 -10.798 -7.433 1.00 91.88 300 THR A CA 1
ATOM 2432 C C . THR A 1 300 ? 16.567 -9.582 -7.413 1.00 91.88 300 THR A C 1
ATOM 2434 O O . THR A 1 300 ? 17.746 -9.706 -7.743 1.00 91.88 300 THR A O 1
ATOM 2437 N N . LEU A 1 301 ? 16.101 -8.426 -6.941 1.00 92.44 301 LEU A N 1
ATOM 2438 C CA . LEU A 1 301 ? 16.897 -7.198 -6.776 1.00 92.44 301 LEU A CA 1
ATOM 2439 C C . LEU A 1 301 ? 17.490 -7.101 -5.356 1.00 92.44 301 LEU A C 1
ATOM 2441 O O . LEU A 1 301 ? 17.298 -8.005 -4.539 1.00 92.44 301 LEU A O 1
ATOM 2445 N N . LEU A 1 302 ? 18.285 -6.070 -5.050 1.00 93.88 302 LEU A N 1
ATOM 2446 C CA . LEU A 1 302 ? 18.803 -5.866 -3.682 1.00 93.88 302 LEU A CA 1
ATOM 2447 C C . LEU A 1 302 ? 17.672 -5.569 -2.681 1.00 93.88 302 LEU A C 1
ATOM 2449 O O . LEU A 1 302 ? 17.747 -6.003 -1.538 1.00 93.88 302 LEU A O 1
ATOM 2453 N N . ASN A 1 303 ? 16.580 -4.955 -3.149 1.00 95.06 303 ASN A N 1
ATOM 2454 C CA . ASN A 1 303 ? 15.382 -4.654 -2.359 1.00 95.06 303 ASN A CA 1
ATOM 2455 C C . ASN A 1 303 ? 14.486 -5.873 -2.030 1.00 95.06 303 ASN A C 1
ATOM 2457 O O . ASN A 1 303 ? 13.405 -5.715 -1.473 1.00 95.06 303 ASN A O 1
ATOM 2461 N N . SER A 1 304 ? 14.916 -7.084 -2.402 1.00 95.62 304 SER A N 1
ATOM 2462 C CA . SER A 1 304 ? 14.189 -8.364 -2.314 1.00 95.62 304 SER A CA 1
ATOM 2463 C C . SER A 1 304 ? 12.845 -8.497 -3.051 1.00 95.62 304 SER A C 1
ATOM 2465 O O . SER A 1 304 ? 12.302 -9.600 -3.055 1.00 95.62 304 SER A O 1
ATOM 2467 N N . LEU A 1 305 ? 12.347 -7.473 -3.752 1.00 96.31 305 LEU A N 1
ATOM 2468 C CA . LEU A 1 305 ? 11.098 -7.574 -4.527 1.00 96.31 305 LEU A CA 1
ATOM 2469 C C . LEU A 1 305 ? 11.313 -8.209 -5.905 1.00 96.31 305 LEU A C 1
ATOM 2471 O O . LEU A 1 305 ? 10.491 -9.007 -6.348 1.00 96.31 305 LEU A O 1
ATOM 2475 N N . GLY A 1 306 ? 12.446 -7.926 -6.551 1.00 95.50 306 GLY A N 1
ATOM 2476 C CA . GLY A 1 306 ? 12.758 -8.460 -7.882 1.00 95.50 306 GLY A CA 1
ATOM 2477 C C . GLY A 1 306 ? 12.101 -7.694 -9.026 1.00 95.50 306 GLY A C 1
ATOM 2478 O O . GLY A 1 306 ? 11.151 -6.953 -8.809 1.00 95.50 306 GLY A O 1
ATOM 2479 N N . MET A 1 307 ? 12.638 -7.878 -10.229 1.00 96.00 307 MET A N 1
ATOM 2480 C CA . MET A 1 307 ? 12.275 -7.155 -11.449 1.00 96.00 307 MET A CA 1
ATOM 2481 C C . MET A 1 307 ? 11.472 -8.052 -12.396 1.00 96.00 307 MET A C 1
ATOM 2483 O O . MET A 1 307 ? 11.812 -9.229 -12.543 1.00 96.00 307 MET A O 1
ATOM 2487 N N . VAL A 1 308 ? 10.454 -7.490 -13.051 1.00 97.31 308 VAL A N 1
ATOM 2488 C CA . VAL A 1 308 ? 9.707 -8.123 -14.146 1.00 97.31 308 VAL A CA 1
ATOM 2489 C C . VAL A 1 308 ? 9.881 -7.270 -15.402 1.00 97.31 308 VAL A C 1
ATOM 2491 O O . VAL A 1 308 ? 9.543 -6.093 -15.402 1.00 97.31 308 VAL A O 1
ATOM 2494 N N . VAL A 1 309 ? 10.410 -7.861 -16.469 1.00 96.56 309 VAL A N 1
ATOM 2495 C CA . VAL A 1 309 ? 10.504 -7.278 -17.814 1.00 96.56 309 VAL A CA 1
ATOM 2496 C C . VAL A 1 309 ? 10.115 -8.329 -18.859 1.00 96.56 309 VAL A C 1
ATOM 2498 O O . VAL A 1 309 ? 10.330 -9.525 -18.612 1.00 96.56 309 VAL A O 1
ATOM 2501 N N . PRO A 1 310 ? 9.580 -7.923 -20.028 1.00 95.56 310 PRO A N 1
ATOM 2502 C CA . PRO A 1 310 ? 9.370 -8.829 -21.153 1.00 95.56 310 PRO A CA 1
ATOM 2503 C C . PRO A 1 310 ? 10.647 -9.610 -21.475 1.00 95.56 310 PRO A C 1
ATOM 2505 O O . PRO A 1 310 ? 11.732 -9.033 -21.567 1.00 95.56 310 PRO A O 1
ATOM 2508 N N . PHE A 1 311 ? 10.520 -10.929 -21.611 1.00 93.81 311 PHE A N 1
ATOM 2509 C CA . PHE A 1 311 ? 11.632 -11.816 -21.929 1.00 93.81 311 PHE A CA 1
ATOM 2510 C C . PHE A 1 311 ? 11.148 -12.955 -22.822 1.00 93.81 311 PHE A C 1
ATOM 2512 O O . PHE A 1 311 ? 10.500 -13.892 -22.356 1.00 93.81 311 PHE A O 1
ATOM 2519 N N . GLU A 1 312 ? 11.445 -12.846 -24.114 1.00 93.56 312 GLU A N 1
ATOM 2520 C CA . GLU A 1 312 ? 10.987 -13.767 -25.156 1.00 93.56 312 GLU A CA 1
ATOM 2521 C C . GLU A 1 312 ? 12.146 -14.064 -26.109 1.00 93.56 312 GLU A C 1
ATOM 2523 O O . GLU A 1 312 ? 12.865 -13.151 -26.509 1.00 93.56 312 GLU A O 1
ATOM 2528 N N . ASN A 1 313 ? 12.335 -15.334 -26.486 1.00 93.81 313 ASN A N 1
ATOM 2529 C CA . ASN A 1 313 ? 13.383 -15.766 -27.425 1.00 93.81 313 ASN A CA 1
ATOM 2530 C C . ASN A 1 313 ? 14.795 -15.238 -27.068 1.00 93.81 313 ASN A C 1
ATOM 2532 O O . ASN A 1 313 ? 15.525 -14.766 -27.937 1.00 93.81 313 ASN A O 1
ATOM 2536 N N . ASP A 1 314 ? 15.149 -15.273 -25.777 1.00 91.44 314 ASP A N 1
ATOM 2537 C CA . ASP A 1 314 ? 16.391 -14.733 -25.192 1.00 91.44 314 ASP A CA 1
ATOM 2538 C C . ASP A 1 314 ? 16.619 -13.210 -25.364 1.00 91.44 314 ASP A C 1
ATOM 2540 O O . ASP A 1 314 ? 17.714 -12.694 -25.119 1.00 91.44 314 ASP A O 1
ATOM 2544 N N . ILE A 1 315 ? 15.572 -12.454 -25.713 1.00 95.19 315 ILE A N 1
ATOM 2545 C CA . ILE A 1 315 ? 15.583 -10.992 -25.849 1.00 95.19 315 ILE A CA 1
ATOM 2546 C C . ILE A 1 315 ? 14.847 -10.353 -24.663 1.00 95.19 315 ILE A C 1
ATOM 2548 O O . ILE A 1 315 ? 13.746 -10.763 -24.308 1.00 95.19 315 ILE A O 1
ATOM 2552 N N . GLY A 1 316 ? 15.449 -9.316 -24.065 1.00 95.31 316 GLY A N 1
ATOM 2553 C CA . GLY A 1 316 ? 14.826 -8.441 -23.055 1.00 95.31 316 GLY A CA 1
ATOM 2554 C C . GLY A 1 316 ? 15.516 -8.430 -21.686 1.00 95.31 316 GLY A C 1
ATOM 2555 O O . GLY A 1 316 ? 15.580 -7.389 -21.037 1.00 95.31 316 GLY A O 1
ATOM 2556 N N . TYR A 1 317 ? 16.133 -9.542 -21.277 1.00 95.94 317 TYR A N 1
ATOM 2557 C CA . TYR A 1 317 ? 16.868 -9.653 -20.013 1.00 95.94 317 TYR A CA 1
ATOM 2558 C C . TYR A 1 317 ? 18.219 -10.354 -20.202 1.00 95.94 317 TYR A C 1
ATOM 2560 O O . TYR A 1 317 ? 18.362 -11.261 -21.018 1.00 95.94 317 TYR A O 1
ATOM 2568 N N . ARG A 1 318 ? 19.221 -9.951 -19.411 1.00 94.94 318 ARG A N 1
ATOM 2569 C CA . ARG A 1 318 ? 20.517 -10.630 -19.299 1.00 94.94 318 ARG A CA 1
ATOM 2570 C C . ARG A 1 318 ? 20.998 -10.572 -17.844 1.00 94.94 318 ARG A C 1
ATOM 2572 O O . ARG A 1 318 ? 20.986 -9.485 -17.267 1.00 94.94 318 ARG A O 1
ATOM 2579 N N . PRO A 1 319 ? 21.447 -11.690 -17.245 1.00 92.06 319 PRO A N 1
ATOM 2580 C CA . PRO A 1 319 ? 22.001 -11.672 -15.898 1.00 92.06 319 PRO A CA 1
ATOM 2581 C C . PRO A 1 319 ? 23.314 -10.886 -15.831 1.00 92.06 319 PRO A C 1
ATOM 2583 O O . PRO A 1 319 ? 24.112 -10.879 -16.770 1.00 92.06 319 PRO A O 1
ATOM 2586 N N . VAL A 1 320 ? 23.553 -10.251 -14.684 1.00 89.88 320 VAL A N 1
ATOM 2587 C CA . VAL A 1 320 ? 24.856 -9.654 -14.365 1.00 89.88 320 VAL A CA 1
ATOM 2588 C C . VAL A 1 320 ? 25.913 -10.755 -14.174 1.00 89.88 320 VAL A C 1
ATOM 2590 O O . VAL A 1 320 ? 25.587 -11.816 -13.643 1.00 89.88 320 VAL A O 1
ATOM 2593 N N . PRO A 1 321 ? 27.184 -10.528 -14.559 1.00 90.00 321 PRO A N 1
ATOM 2594 C CA . PRO A 1 321 ? 28.231 -11.556 -14.509 1.00 90.00 321 PRO A CA 1
ATOM 2595 C C . PRO A 1 321 ? 28.751 -11.864 -13.092 1.00 90.00 321 PRO A C 1
ATOM 2597 O O . PRO A 1 321 ? 29.650 -12.686 -12.938 1.00 90.00 321 PRO A O 1
ATOM 2600 N N . PHE A 1 322 ? 28.208 -11.214 -12.059 1.00 84.94 322 PHE A N 1
ATOM 2601 C CA . PHE A 1 322 ? 28.606 -11.382 -10.663 1.00 84.94 322 PHE A CA 1
ATOM 2602 C C . PHE A 1 322 ? 27.425 -11.871 -9.824 1.00 84.94 322 PHE A C 1
ATOM 2604 O O . PHE A 1 322 ? 26.311 -11.356 -9.936 1.00 84.94 322 PHE A O 1
ATOM 2611 N N . THR A 1 323 ? 27.674 -12.834 -8.940 1.00 79.56 323 THR A N 1
ATOM 2612 C CA . THR A 1 323 ? 26.712 -13.218 -7.905 1.00 79.56 323 THR A CA 1
ATOM 2613 C C . THR A 1 323 ? 26.612 -12.124 -6.845 1.00 79.56 323 THR A C 1
ATOM 2615 O O . THR A 1 323 ? 27.567 -11.390 -6.582 1.00 79.56 323 THR A O 1
ATOM 2618 N N . LYS A 1 324 ? 25.452 -12.016 -6.191 1.00 72.69 324 LYS A N 1
ATOM 2619 C CA . LYS A 1 324 ? 25.348 -11.214 -4.970 1.00 72.69 324 LYS A CA 1
ATOM 2620 C C . LYS A 1 324 ? 26.131 -11.913 -3.864 1.00 72.69 324 LYS A C 1
ATOM 2622 O O . LYS A 1 324 ? 25.767 -13.024 -3.482 1.00 72.69 324 LYS A O 1
ATOM 2627 N N . GLY A 1 325 ? 27.164 -11.253 -3.347 1.00 66.56 325 GLY A N 1
ATOM 2628 C CA . GLY A 1 325 ? 27.666 -11.561 -2.011 1.00 66.56 325 GLY A CA 1
ATOM 2629 C C . GLY A 1 325 ? 26.562 -11.270 -0.995 1.00 66.56 325 GLY A C 1
ATOM 2630 O O . GLY A 1 325 ? 25.912 -10.226 -1.092 1.00 66.56 325 GLY A O 1
ATOM 2631 N N . TYR A 1 326 ? 26.330 -12.218 -0.090 1.00 49.50 326 TYR A N 1
ATOM 2632 C CA . TYR A 1 326 ? 25.394 -12.112 1.030 1.00 49.50 326 TYR A CA 1
ATOM 2633 C C . TYR A 1 326 ? 26.162 -11.894 2.332 1.00 49.50 326 TYR A C 1
ATOM 2635 O O . TYR A 1 326 ? 27.258 -12.488 2.446 1.00 49.50 326 TYR A O 1
#